Protein AF-A0A9Y3S1L2-F1 (afdb_monomer_lite)

Radius of gyration: 27.37 Å; chains: 1; bounding box: 96×63×94 Å

Foldseek 3Di:
DDDDDDDDDDPDPPPPPPPQQEEEEEEPPVLCVLQVVVVLQVVLVVVRHHYFYDDLVDQCVVVDDHQEYEYDCLVLVVCLVPDVVSVSSVVSVVVVCVVCVNYQYQQDPVLVVCQSDPVSVLVLQQCLCVVLVDPLAHAPQDDDDDPPDDPVNVVVVCVVSVPDDPPPDDDDDDDCVQDVDPPHPDPVPDDDPPDDPAPDQDPVLVVSSVVSSCVVSVHDQKDWDWDADRPPRRTYTDGIGGNDSCPPVPCVSVVVSVVSVVSSVVSVVVVVVPPDDDDDDDDDDDDDDD

Organism: NCBI:txid303518

Structure (mmCIF, N/CA/C/O backbone):
data_AF-A0A9Y3S1L2-F1
#
_entry.id   AF-A0A9Y3S1L2-F1
#
loop_
_atom_site.group_PDB
_atom_site.id
_atom_site.type_symbol
_atom_site.label_atom_id
_atom_site.label_alt_id
_atom_site.label_comp_id
_atom_site.label_asym_id
_atom_site.label_entity_id
_atom_site.label_seq_id
_atom_site.pdbx_PDB_ins_code
_atom_site.Cartn_x
_atom_site.Cartn_y
_atom_site.Cartn_z
_atom_site.occupancy
_atom_site.B_iso_or_equiv
_atom_site.auth_seq_id
_atom_site.auth_comp_id
_atom_site.auth_asym_id
_atom_site.auth_atom_id
_atom_site.pdbx_PDB_model_num
ATOM 1 N N . MET A 1 1 ? -61.690 -16.432 45.881 1.00 40.44 1 MET A N 1
ATOM 2 C CA . MET A 1 1 ? -61.102 -17.670 45.325 1.00 40.44 1 MET A CA 1
ATOM 3 C C . MET A 1 1 ? -60.487 -17.297 43.989 1.00 40.44 1 MET A C 1
ATOM 5 O O . MET A 1 1 ? -61.154 -17.392 42.968 1.00 40.44 1 MET A O 1
ATOM 9 N N . ASP A 1 2 ? -59.258 -16.790 44.020 1.00 35.69 2 ASP A N 1
ATOM 10 C CA . ASP A 1 2 ? -58.547 -16.326 42.829 1.00 35.69 2 ASP A CA 1
ATOM 11 C C . ASP A 1 2 ? -57.721 -17.467 42.237 1.00 35.69 2 ASP A C 1
ATOM 13 O O . ASP A 1 2 ? -56.950 -18.124 42.937 1.00 35.69 2 ASP A O 1
ATOM 17 N N . ARG A 1 3 ? -57.901 -17.725 40.939 1.00 36.81 3 ARG A N 1
ATOM 18 C CA . ARG A 1 3 ? -57.028 -18.618 40.167 1.00 36.81 3 ARG A CA 1
ATOM 19 C C . ARG A 1 3 ? -55.832 -17.809 39.654 1.00 36.81 3 ARG A C 1
ATOM 21 O O . ARG A 1 3 ? -56.062 -16.791 39.001 1.00 36.81 3 ARG A O 1
ATOM 28 N N . PRO A 1 4 ? -54.580 -18.250 39.850 1.00 39.72 4 PRO A N 1
ATOM 29 C CA . PRO A 1 4 ? -53.447 -17.596 39.218 1.00 39.72 4 PRO A CA 1
ATO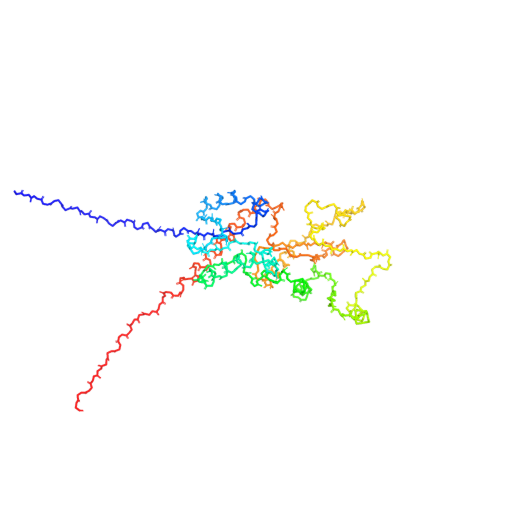M 30 C C . PRO A 1 4 ? -53.336 -18.037 37.752 1.00 39.72 4 PRO A C 1
ATOM 32 O O . PRO A 1 4 ? -53.364 -19.225 37.431 1.00 39.72 4 PRO A O 1
ATOM 35 N N . SER A 1 5 ? -53.217 -17.055 36.858 1.00 35.47 5 SER A N 1
ATOM 36 C CA . SER A 1 5 ? -52.910 -17.256 35.442 1.00 35.47 5 SER A CA 1
ATOM 37 C C . SER A 1 5 ? -51.415 -17.540 35.288 1.00 35.47 5 SER A C 1
ATOM 39 O O . SER A 1 5 ? -50.579 -16.675 35.555 1.00 35.47 5 SER A O 1
ATOM 41 N N . VAL A 1 6 ? -51.071 -18.767 34.894 1.00 38.16 6 VAL A N 1
ATOM 42 C CA . VAL A 1 6 ? -49.695 -19.178 34.590 1.00 38.16 6 VAL A CA 1
ATOM 43 C C . VAL A 1 6 ? -49.341 -18.656 33.200 1.00 38.16 6 VAL A C 1
ATOM 45 O O . VAL A 1 6 ? -49.847 -19.143 32.190 1.00 38.16 6 VAL A O 1
ATOM 48 N N . ARG A 1 7 ? -48.472 -17.645 33.141 1.00 36.81 7 ARG A N 1
ATOM 49 C CA . ARG A 1 7 ? -47.910 -17.140 31.887 1.00 36.81 7 ARG A CA 1
ATOM 50 C C . ARG A 1 7 ? -46.705 -18.016 31.527 1.00 36.81 7 ARG A C 1
ATOM 52 O O . ARG A 1 7 ? -45.659 -17.926 32.162 1.00 36.81 7 ARG A O 1
ATOM 59 N N . VAL A 1 8 ? -46.871 -18.896 30.542 1.00 36.62 8 VAL A N 1
ATOM 60 C CA . VAL A 1 8 ? -45.777 -19.705 29.984 1.00 36.62 8 VAL A CA 1
ATOM 61 C C . VAL A 1 8 ? -44.902 -18.784 29.133 1.00 36.62 8 VAL A C 1
ATOM 63 O O . VAL A 1 8 ? -45.300 -18.373 28.045 1.00 36.62 8 VAL A O 1
ATOM 66 N N . CYS A 1 9 ? -43.723 -18.424 29.640 1.00 33.72 9 CYS A N 1
ATOM 67 C CA . CYS A 1 9 ? -42.674 -17.819 28.826 1.00 33.72 9 CYS A CA 1
ATOM 68 C C . CYS A 1 9 ? -42.113 -18.899 27.894 1.00 33.72 9 CYS A C 1
ATOM 70 O O . CYS A 1 9 ? -41.404 -19.799 28.340 1.00 33.72 9 CYS A O 1
ATOM 72 N N . GLY A 1 10 ? -42.454 -18.825 26.607 1.00 37.06 10 GLY A N 1
ATOM 73 C CA . GLY A 1 10 ? -41.732 -19.565 25.575 1.00 37.06 10 GLY A CA 1
ATOM 74 C C . GLY A 1 10 ? -40.288 -19.055 25.475 1.00 37.06 10 GLY A C 1
ATOM 75 O O . GLY A 1 10 ? -40.036 -17.891 25.808 1.00 37.06 10 GLY A O 1
ATOM 76 N N . PRO A 1 11 ? -39.331 -19.892 25.041 1.00 36.22 11 PRO A N 1
ATOM 77 C CA . PRO A 1 11 ? -37.962 -19.448 24.848 1.00 36.22 11 PRO A CA 1
ATOM 78 C C . PRO A 1 11 ? -37.965 -18.321 23.816 1.00 36.22 11 PRO A C 1
ATOM 80 O O . PRO A 1 11 ? -38.356 -18.511 22.664 1.00 36.22 11 PRO A O 1
ATOM 83 N N . SER A 1 12 ? -37.561 -17.130 24.263 1.00 39.72 12 SER A N 1
ATOM 84 C CA . SER A 1 12 ? -37.193 -16.033 23.380 1.00 39.72 12 SER A CA 1
ATOM 85 C C . SER A 1 12 ? -36.193 -16.603 22.390 1.00 39.72 12 SER A C 1
ATOM 87 O O . SER A 1 12 ? -35.136 -17.078 22.810 1.00 39.72 12 SER A O 1
ATOM 89 N N . ALA A 1 13 ? -36.536 -16.590 21.101 1.00 40.72 13 ALA A N 1
ATOM 90 C CA . ALA A 1 13 ? -35.572 -16.843 20.049 1.00 40.72 13 ALA A CA 1
ATOM 91 C C . ALA A 1 13 ? -34.405 -15.896 20.321 1.00 40.72 13 ALA A C 1
ATOM 93 O O . ALA A 1 13 ? -34.545 -14.675 20.219 1.00 40.72 13 ALA A O 1
ATOM 94 N N . ALA A 1 14 ? -33.295 -16.459 20.792 1.00 39.62 14 ALA A N 1
ATOM 95 C CA . ALA A 1 14 ? -32.040 -15.758 20.877 1.00 39.62 14 ALA A CA 1
ATOM 96 C C . ALA A 1 14 ? -31.710 -15.409 19.430 1.00 39.62 14 ALA A C 1
ATOM 98 O O . ALA A 1 14 ? -31.211 -16.239 18.674 1.00 39.62 14 ALA A O 1
ATOM 99 N N . GLY A 1 15 ? -32.095 -14.200 19.018 1.00 36.38 15 GLY A N 1
ATOM 100 C CA . GLY A 1 15 ? -31.514 -13.583 17.851 1.00 36.38 15 GLY A CA 1
ATOM 101 C C . GLY A 1 15 ? -30.023 -13.648 18.097 1.00 36.38 15 GLY A C 1
ATOM 102 O O . GLY A 1 15 ? -29.529 -13.044 19.050 1.00 36.38 15 GLY A O 1
ATOM 103 N N . VAL A 1 16 ? -29.328 -14.455 17.300 1.00 37.72 16 VAL A N 1
ATOM 104 C CA . VAL A 1 16 ? -27.888 -14.331 17.152 1.00 37.72 16 VAL A CA 1
ATOM 105 C C . VAL A 1 16 ? -27.692 -12.857 16.838 1.00 37.72 16 VAL A C 1
ATOM 107 O O . VAL A 1 16 ? -28.069 -12.397 15.760 1.00 37.72 16 VAL A O 1
ATOM 110 N N . ARG A 1 17 ? -27.223 -12.080 17.820 1.00 41.03 17 ARG A N 1
ATOM 111 C CA . ARG A 1 17 ? -26.672 -10.763 17.543 1.00 41.03 17 ARG A CA 1
ATOM 112 C C . ARG A 1 17 ? -25.532 -11.068 16.590 1.00 41.03 17 ARG A C 1
ATOM 114 O O . ARG A 1 17 ? -24.489 -11.547 17.022 1.00 41.03 17 ARG A O 1
ATOM 121 N N . MET A 1 18 ? -25.770 -10.878 15.295 1.00 46.84 18 MET A N 1
ATOM 122 C CA . MET A 1 18 ? -24.690 -10.657 14.354 1.00 46.84 18 MET A CA 1
ATOM 123 C C . MET A 1 18 ? -23.906 -9.516 14.990 1.00 46.84 18 MET A C 1
ATOM 125 O O . MET A 1 18 ? -24.444 -8.419 15.123 1.00 46.84 18 MET A O 1
ATOM 129 N N . SER A 1 19 ? -22.724 -9.804 15.533 1.00 59.69 19 SER A N 1
ATOM 130 C CA . SER A 1 19 ? -21.820 -8.756 15.986 1.00 59.69 19 SER A CA 1
ATOM 131 C C . SER A 1 19 ? -21.658 -7.824 14.793 1.00 59.69 19 SER A C 1
ATOM 133 O O . SER A 1 19 ? -21.213 -8.273 13.733 1.00 59.69 19 SER A O 1
ATOM 135 N N . GLU A 1 20 ? -22.147 -6.589 14.907 1.00 72.94 20 GLU A N 1
ATOM 136 C CA . GLU A 1 20 ? -22.042 -5.616 13.826 1.00 72.94 20 GLU A CA 1
ATOM 137 C C . GLU A 1 20 ? -20.557 -5.461 13.509 1.00 72.94 20 GLU A C 1
ATOM 139 O O . 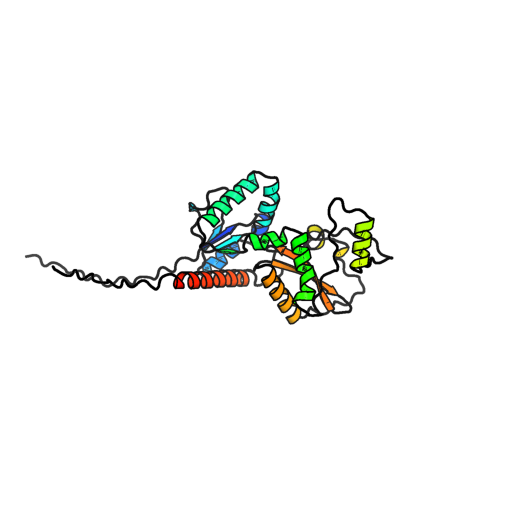GLU A 1 20 ? -19.781 -5.016 14.352 1.00 72.94 20 GLU A O 1
ATOM 144 N N . ARG A 1 21 ? -20.154 -5.930 12.322 1.00 91.12 21 ARG A N 1
ATOM 145 C CA . ARG A 1 21 ? -18.761 -5.896 11.880 1.00 91.12 21 ARG A CA 1
ATOM 146 C C . ARG A 1 21 ? -18.374 -4.436 11.710 1.00 91.12 21 ARG A C 1
ATOM 148 O O . ARG A 1 21 ? -18.935 -3.768 10.836 1.00 91.12 21 ARG A O 1
ATOM 155 N N . ARG A 1 22 ? -17.443 -3.946 12.523 1.00 96.50 22 ARG A N 1
ATOM 156 C CA . ARG A 1 22 ? -17.178 -2.516 12.675 1.00 96.50 22 ARG A CA 1
ATOM 157 C C . ARG A 1 22 ? -15.779 -2.152 12.213 1.00 96.50 22 ARG A C 1
ATOM 159 O O . ARG A 1 22 ? -14.771 -2.575 12.776 1.00 96.50 22 ARG A O 1
ATOM 166 N N . VAL A 1 23 ? -15.727 -1.321 11.179 1.00 98.19 23 VAL A N 1
ATOM 167 C CA . VAL A 1 23 ? -14.501 -0.845 10.544 1.00 98.19 23 VAL A CA 1
ATOM 168 C C . VAL A 1 23 ? -14.281 0.618 10.903 1.00 98.19 23 VAL A C 1
ATOM 170 O O . VAL A 1 23 ? -15.024 1.499 10.471 1.00 98.19 23 VAL A O 1
ATOM 173 N N . GLY A 1 24 ? -13.223 0.899 11.653 1.00 98.25 24 GLY A N 1
ATOM 174 C CA . GLY A 1 24 ? -12.721 2.255 11.818 1.00 98.25 24 GLY A CA 1
ATOM 175 C C . GLY A 1 24 ? -12.014 2.714 10.540 1.00 98.25 24 GLY A C 1
ATOM 176 O O . GLY A 1 24 ? -11.249 1.965 9.941 1.00 98.25 24 GLY A O 1
ATOM 177 N N . CYS A 1 25 ? -12.265 3.936 10.080 1.00 98.25 25 CYS A N 1
ATOM 178 C CA . CYS A 1 25 ? -11.684 4.463 8.849 1.00 98.25 25 CYS A CA 1
ATOM 179 C C . CYS A 1 25 ? -11.005 5.811 9.091 1.00 98.25 25 CYS A C 1
ATOM 181 O O . CYS A 1 25 ? -11.680 6.814 9.344 1.00 98.25 25 CYS A O 1
ATOM 183 N N . TRP A 1 26 ? -9.682 5.866 8.919 1.00 97.75 26 TRP A N 1
ATOM 184 C CA . TRP A 1 26 ? -8.927 7.119 8.937 1.00 97.75 26 TRP A CA 1
ATOM 185 C C . TRP A 1 26 ? -8.242 7.406 7.600 1.00 97.75 26 TRP A C 1
ATOM 187 O O . TRP A 1 26 ? -7.356 6.686 7.154 1.00 97.75 26 TRP A O 1
ATOM 197 N N . LEU A 1 27 ? -8.624 8.502 6.953 1.00 96.31 27 LEU A N 1
ATOM 198 C CA . LEU A 1 27 ? -8.053 8.949 5.683 1.00 96.31 27 LEU A CA 1
ATOM 199 C C . LEU A 1 27 ? -7.928 10.470 5.720 1.00 96.31 27 LEU A C 1
ATOM 201 O O . LEU A 1 27 ? -8.817 11.122 6.266 1.00 96.31 27 LEU A O 1
ATOM 205 N N . SER A 1 28 ? -6.903 11.039 5.084 1.00 92.06 28 SER A N 1
ATOM 206 C CA . SER A 1 28 ? -6.823 12.493 4.901 1.00 92.06 28 SER A CA 1
ATOM 207 C C . SER A 1 28 ? -8.016 13.019 4.098 1.00 92.06 28 SER A C 1
ATOM 209 O O . SER A 1 28 ? -8.577 12.313 3.252 1.00 92.06 28 SER A O 1
ATOM 211 N N . ASP A 1 29 ? -8.394 14.282 4.292 1.00 91.06 29 ASP A N 1
ATOM 212 C CA . ASP A 1 29 ? -9.554 14.864 3.600 1.00 91.06 29 ASP A CA 1
ATOM 213 C C . ASP A 1 29 ? -9.434 14.795 2.075 1.00 91.06 29 ASP A C 1
ATOM 215 O O . ASP A 1 29 ? -10.411 14.540 1.365 1.00 91.06 29 ASP A O 1
ATOM 219 N N . LYS A 1 30 ? -8.209 14.939 1.558 1.00 88.50 30 LYS A N 1
ATOM 220 C CA . LYS A 1 30 ? -7.904 14.750 0.137 1.00 88.50 30 LYS A CA 1
ATOM 221 C C . LYS A 1 30 ? -8.268 13.342 -0.336 1.00 88.50 30 LYS A C 1
ATOM 223 O O . LYS A 1 30 ? -8.872 13.188 -1.397 1.00 88.50 30 LYS A O 1
ATOM 228 N N . LYS A 1 31 ? -7.911 12.318 0.440 1.00 91.62 31 LYS A N 1
ATOM 229 C CA . LYS A 1 31 ? -8.182 10.915 0.119 1.00 91.62 31 LYS A CA 1
ATOM 230 C C . LYS A 1 31 ? -9.671 10.589 0.242 1.00 91.62 31 LYS A C 1
ATOM 232 O O . LYS A 1 31 ? -10.207 9.964 -0.670 1.00 91.62 31 LYS A O 1
ATOM 237 N N . ARG A 1 32 ? -10.341 11.078 1.295 1.00 94.44 32 ARG A N 1
ATOM 238 C CA . ARG A 1 32 ? -11.796 10.927 1.507 1.00 94.44 32 ARG A CA 1
ATOM 239 C C . ARG A 1 32 ? -12.599 11.424 0.308 1.00 94.44 32 ARG A C 1
ATOM 241 O O . ARG A 1 32 ? -13.491 10.717 -0.154 1.00 94.44 32 ARG A O 1
ATOM 248 N N . ARG A 1 33 ? -12.248 12.606 -0.216 1.00 92.12 33 ARG A N 1
ATOM 249 C CA . ARG A 1 33 ? -12.882 13.179 -1.414 1.00 92.12 33 ARG A CA 1
ATOM 250 C C . ARG A 1 33 ? -12.628 12.329 -2.654 1.00 92.12 33 ARG A C 1
ATOM 252 O O . ARG A 1 33 ? -13.581 11.957 -3.326 1.00 92.12 33 ARG A O 1
ATOM 259 N N . ARG A 1 34 ? -11.365 11.979 -2.925 1.00 89.50 34 ARG A N 1
ATOM 260 C CA . ARG A 1 34 ? -10.987 11.216 -4.130 1.00 89.50 34 ARG A CA 1
ATOM 261 C C . ARG A 1 34 ? -11.684 9.866 -4.238 1.00 89.50 34 ARG A C 1
ATOM 263 O O . ARG A 1 34 ? -12.104 9.502 -5.324 1.00 89.50 34 ARG A O 1
ATOM 270 N N . MET A 1 35 ? -11.823 9.140 -3.129 1.00 91.81 35 MET A N 1
ATOM 271 C CA . MET A 1 35 ? -12.491 7.835 -3.144 1.00 91.81 35 MET A CA 1
ATOM 272 C C . MET A 1 35 ? -13.980 7.886 -2.791 1.00 91.81 35 MET A C 1
ATOM 274 O O . MET A 1 35 ? -14.587 6.833 -2.650 1.00 91.81 35 MET A O 1
ATOM 278 N N . ASN A 1 36 ? -14.559 9.077 -2.607 1.00 93.69 36 ASN A N 1
ATOM 279 C CA . ASN A 1 36 ? -15.944 9.264 -2.169 1.00 93.69 36 ASN A CA 1
ATOM 280 C C . ASN A 1 36 ? -16.303 8.395 -0.942 1.00 93.69 36 ASN A C 1
ATOM 282 O O . ASN A 1 36 ? -17.159 7.509 -1.001 1.00 93.69 36 ASN A O 1
ATOM 286 N N . LEU A 1 37 ? -15.613 8.643 0.180 1.00 95.62 37 LEU A N 1
ATOM 287 C CA . LEU A 1 37 ? -15.740 7.830 1.396 1.00 95.62 37 LEU A CA 1
ATOM 288 C C . LEU A 1 37 ? -17.193 7.713 1.890 1.00 95.62 37 LEU A C 1
ATOM 290 O O . LEU A 1 37 ? -17.587 6.649 2.349 1.00 95.62 37 LEU A O 1
ATOM 294 N N . ASP A 1 38 ? -18.009 8.760 1.769 1.00 96.75 38 ASP A N 1
ATOM 295 C CA . ASP A 1 38 ? -19.410 8.712 2.209 1.00 96.75 38 ASP A CA 1
ATOM 296 C C . ASP A 1 38 ? -20.255 7.729 1.393 1.00 96.75 38 ASP A C 1
ATOM 298 O O . ASP A 1 38 ? -21.126 7.050 1.940 1.00 96.75 38 ASP A O 1
ATOM 302 N N . ALA A 1 39 ? -19.998 7.620 0.087 1.00 96.81 39 ALA A N 1
ATOM 303 C CA . ALA A 1 39 ? -20.640 6.604 -0.738 1.00 96.81 39 ALA A CA 1
ATOM 304 C C . ALA A 1 39 ? -20.151 5.198 -0.373 1.00 96.81 39 ALA A C 1
ATOM 306 O O . ALA A 1 39 ? -20.969 4.282 -0.309 1.00 96.81 39 ALA A O 1
ATOM 307 N N . PHE A 1 40 ? -18.861 5.040 -0.064 1.00 97.62 40 PHE A N 1
ATOM 308 C CA . PHE A 1 40 ? -18.314 3.767 0.403 1.00 97.62 40 PHE A CA 1
ATOM 309 C C . PHE A 1 40 ? -18.919 3.331 1.748 1.00 97.62 40 PHE A C 1
ATOM 311 O O . PHE A 1 40 ? -19.338 2.187 1.874 1.00 97.62 40 PHE A O 1
ATOM 318 N N . ILE A 1 41 ? -19.060 4.242 2.720 1.00 98.12 41 ILE A N 1
ATOM 319 C CA . ILE A 1 41 ? -19.710 3.965 4.015 1.00 98.12 41 ILE A CA 1
ATOM 320 C C . ILE A 1 41 ? -21.138 3.452 3.800 1.00 98.12 41 ILE A C 1
ATOM 322 O O . ILE A 1 41 ? -21.508 2.406 4.331 1.00 98.12 41 ILE A O 1
ATOM 326 N N . ARG A 1 42 ? -21.934 4.148 2.972 1.00 98.06 42 ARG A N 1
ATOM 327 C CA . ARG A 1 42 ? -23.292 3.693 2.635 1.00 98.06 42 ARG A CA 1
ATOM 328 C C . ARG A 1 42 ? -23.270 2.334 1.946 1.00 98.06 42 ARG A C 1
ATOM 330 O O . ARG A 1 42 ? -24.100 1.491 2.263 1.00 98.06 42 ARG A O 1
ATOM 337 N N . PHE A 1 43 ? -22.343 2.112 1.018 1.00 97.62 43 PHE A N 1
ATOM 338 C CA . PHE A 1 43 ? -22.206 0.839 0.318 1.00 97.62 43 PHE A CA 1
ATOM 339 C C . PHE A 1 43 ? -21.923 -0.316 1.293 1.00 97.62 43 PHE A C 1
ATOM 341 O O . PHE A 1 43 ? -22.617 -1.327 1.234 1.00 97.62 43 PHE A O 1
ATOM 348 N N . CYS A 1 44 ? -20.994 -0.148 2.237 1.00 97.62 44 CYS A N 1
ATOM 349 C CA . CYS A 1 44 ? -20.692 -1.142 3.272 1.00 97.62 44 CYS A CA 1
ATOM 350 C C . CYS A 1 44 ? -21.887 -1.430 4.190 1.00 97.62 44 CYS A C 1
ATOM 352 O O . CYS A 1 44 ? -22.165 -2.595 4.472 1.00 97.62 44 CYS A O 1
ATOM 354 N N . ALA A 1 45 ? -22.639 -0.397 4.585 1.00 96.44 45 ALA A N 1
ATOM 355 C CA . ALA A 1 45 ? -23.811 -0.556 5.445 1.00 96.44 45 ALA A CA 1
ATOM 356 C C . ALA A 1 45 ? -24.889 -1.454 4.807 1.00 96.44 45 ALA A C 1
ATOM 358 O O . ALA A 1 45 ? -25.451 -2.315 5.480 1.00 96.44 45 ALA A O 1
ATOM 359 N N . HIS A 1 46 ? -25.116 -1.340 3.490 1.00 96.31 46 HIS A N 1
ATOM 360 C CA . HIS A 1 46 ? -26.031 -2.234 2.755 1.00 96.31 46 HIS A CA 1
ATOM 361 C C . HIS A 1 46 ? -25.562 -3.701 2.723 1.00 96.31 46 HIS A C 1
ATOM 363 O O . HIS A 1 46 ? -26.350 -4.586 2.401 1.00 96.31 46 HIS A O 1
ATOM 369 N N . HIS A 1 47 ? -24.299 -3.960 3.062 1.00 95.75 47 HIS A N 1
ATOM 370 C CA . HIS A 1 47 ? -23.687 -5.288 3.103 1.00 95.75 47 HIS A CA 1
ATOM 371 C C . HIS A 1 47 ? -23.326 -5.722 4.536 1.00 95.75 47 HIS A C 1
ATOM 373 O O . HIS A 1 47 ? -22.488 -6.607 4.722 1.00 95.75 47 HIS A O 1
ATOM 379 N N . GLY A 1 48 ? -23.943 -5.103 5.551 1.00 94.56 48 GLY A N 1
ATOM 380 C CA . GLY A 1 48 ? -23.805 -5.507 6.953 1.00 94.56 48 GLY A CA 1
ATOM 381 C C . GLY A 1 48 ? -22.449 -5.185 7.587 1.00 94.56 48 GLY A C 1
ATOM 382 O O . GLY A 1 48 ? -22.059 -5.849 8.545 1.00 94.56 48 GLY A O 1
ATOM 383 N N . VAL A 1 49 ? -21.718 -4.203 7.050 1.00 96.88 49 VAL A N 1
ATOM 384 C CA . VAL A 1 49 ? -20.458 -3.707 7.621 1.00 96.88 49 VAL A CA 1
ATOM 385 C C . VAL A 1 49 ? -20.625 -2.239 8.001 1.00 96.88 49 VAL A C 1
ATOM 387 O O . VAL A 1 49 ? -20.845 -1.387 7.136 1.00 96.88 49 VAL A O 1
ATOM 390 N N . GLU A 1 50 ? -20.502 -1.932 9.289 1.00 97.31 50 GLU A N 1
ATOM 391 C CA . GLU A 1 50 ? -20.496 -0.558 9.784 1.00 97.31 50 GLU A CA 1
ATOM 392 C C . GLU A 1 50 ? -19.113 0.054 9.546 1.00 97.31 50 GLU A C 1
ATOM 394 O O . GLU A 1 50 ? -18.094 -0.512 9.938 1.00 97.31 50 GLU A O 1
ATOM 399 N N . VAL A 1 51 ? -19.060 1.226 8.910 1.00 98.12 51 VAL A N 1
ATOM 400 C CA . VAL A 1 51 ? -17.812 1.974 8.721 1.00 98.12 51 VAL A CA 1
ATOM 401 C C . VAL A 1 51 ? -17.912 3.306 9.452 1.00 98.12 51 VAL A C 1
ATOM 403 O O . VAL A 1 51 ? -18.736 4.153 9.105 1.00 98.12 51 VAL A O 1
ATOM 406 N N . VAL A 1 52 ? -17.034 3.509 10.431 1.00 97.31 52 VAL A N 1
ATOM 407 C CA . VAL A 1 52 ? -17.002 4.694 11.293 1.00 97.31 52 VAL A CA 1
ATOM 408 C C . VAL A 1 52 ? -15.775 5.527 10.959 1.00 97.31 52 VAL A C 1
ATOM 410 O O . VAL A 1 52 ? -14.653 5.026 10.937 1.00 97.31 52 VAL A O 1
ATOM 413 N N . LYS A 1 53 ? -15.964 6.821 10.693 1.00 98.00 53 LYS A N 1
ATOM 414 C CA . LYS A 1 53 ? -14.837 7.741 10.496 1.00 98.00 53 LYS A CA 1
ATOM 415 C C . LYS A 1 53 ? -14.132 7.952 11.834 1.00 98.00 53 LYS A C 1
ATOM 417 O O . LYS A 1 53 ? -14.765 8.402 12.781 1.00 98.00 53 LYS A O 1
ATOM 422 N N . ILE A 1 54 ? -12.836 7.662 11.885 1.00 98.19 54 ILE A N 1
ATOM 423 C CA . ILE A 1 54 ? -12.010 7.924 13.065 1.00 98.19 54 ILE A CA 1
ATOM 424 C C . ILE A 1 54 ? -11.624 9.404 13.090 1.00 98.19 54 ILE A C 1
ATOM 426 O O . ILE A 1 54 ? -11.181 9.960 12.076 1.00 98.19 54 ILE A O 1
ATOM 430 N N . ASP A 1 55 ? -11.735 10.009 14.266 1.00 97.25 55 ASP A N 1
ATOM 431 C CA . ASP A 1 55 ? -11.138 11.295 14.602 1.00 97.25 55 ASP A CA 1
ATOM 432 C C . ASP A 1 55 ? -9.909 11.072 15.495 1.00 97.25 55 ASP A C 1
ATOM 434 O O . ASP A 1 55 ? -10.034 10.736 16.670 1.00 97.25 55 ASP A O 1
ATOM 438 N N . LEU A 1 56 ? -8.707 11.253 14.937 1.00 96.81 56 LEU A N 1
ATOM 439 C CA . LEU A 1 56 ? -7.452 11.095 15.686 1.00 96.81 56 LEU A CA 1
ATOM 440 C C . LEU A 1 56 ? -7.181 12.245 16.662 1.00 96.81 56 LEU A C 1
ATOM 442 O O . LEU A 1 56 ? -6.259 12.136 17.467 1.00 96.81 56 LEU A O 1
ATOM 446 N N . THR A 1 57 ? -7.947 13.339 16.607 1.00 96.44 57 THR A N 1
ATOM 447 C CA . THR A 1 57 ? -7.822 14.437 17.581 1.00 96.44 57 THR A CA 1
ATOM 448 C C . THR A 1 57 ? -8.509 14.114 18.909 1.00 96.44 57 THR A C 1
ATOM 450 O O . THR A 1 57 ? -8.292 14.806 19.901 1.00 96.44 57 THR A O 1
ATOM 453 N N . GLN A 1 58 ? -9.319 13.053 18.940 1.00 97.44 58 GLN A N 1
ATOM 454 C CA . GLN A 1 58 ? -10.020 12.557 20.120 1.00 97.44 58 GLN A CA 1
ATOM 455 C C . GLN A 1 58 ? -9.504 11.165 20.502 1.00 97.44 58 GLN A C 1
ATOM 457 O O . GLN A 1 58 ? -9.053 10.425 19.626 1.00 97.44 58 GLN A O 1
ATOM 462 N N . PRO A 1 59 ? -9.602 10.745 21.775 1.00 96.81 59 PRO A N 1
ATOM 463 C CA . PRO A 1 59 ? -9.254 9.382 22.171 1.00 96.81 59 PRO A CA 1
ATOM 464 C C . PRO A 1 59 ? -10.013 8.332 21.342 1.00 96.81 59 PRO A C 1
ATOM 466 O O . PRO A 1 59 ? -11.225 8.448 21.144 1.00 96.81 59 PRO A O 1
ATOM 469 N N . LEU A 1 60 ? -9.322 7.291 20.865 1.00 97.00 60 LEU A N 1
ATOM 470 C CA . LEU A 1 60 ? -9.945 6.251 20.025 1.00 97.00 60 LEU A CA 1
ATOM 471 C C . LEU A 1 60 ? -10.767 5.235 20.831 1.00 97.00 60 LEU A C 1
ATOM 473 O O . LEU A 1 60 ? -11.680 4.628 20.278 1.00 97.00 60 LEU A O 1
ATOM 477 N N . GLY A 1 61 ? -10.481 5.065 22.128 1.00 95.12 61 GLY A N 1
ATOM 478 C CA . GLY A 1 61 ? -11.175 4.109 23.005 1.00 95.12 61 GLY A CA 1
ATOM 479 C C . GLY A 1 61 ? -12.707 4.197 22.903 1.00 95.12 61 GLY A C 1
ATOM 480 O O . GLY A 1 61 ? -13.333 3.208 22.529 1.00 95.12 61 GLY A O 1
ATOM 481 N N . PRO A 1 62 ? -13.312 5.381 23.133 1.00 96.81 62 PRO A N 1
ATOM 482 C CA . PRO A 1 62 ? -14.759 5.581 22.997 1.00 96.81 62 PRO A CA 1
ATOM 483 C C . PRO A 1 62 ? -15.295 5.506 21.560 1.00 96.81 62 PRO A C 1
ATOM 485 O O . PRO A 1 62 ? -16.502 5.385 21.373 1.00 96.81 62 PRO A O 1
ATOM 488 N N . GLN A 1 63 ? -14.434 5.626 20.544 1.00 97.00 63 GLN A N 1
ATOM 489 C CA . GLN A 1 63 ? -14.844 5.538 19.138 1.00 97.00 63 GLN A CA 1
ATOM 490 C C . GLN A 1 63 ? -14.986 4.079 18.688 1.00 97.00 63 GLN A C 1
ATOM 492 O O . GLN A 1 63 ? -15.813 3.797 17.821 1.00 97.00 63 GLN A O 1
ATOM 497 N N . GLY A 1 64 ? -14.204 3.172 19.286 1.00 92.88 64 GLY A N 1
ATOM 498 C CA . GLY A 1 64 ? -14.255 1.726 19.075 1.00 92.88 64 GLY A CA 1
ATOM 499 C C . GLY A 1 64 ? -15.367 1.020 19.872 1.00 92.88 64 GLY A C 1
ATOM 500 O O . GLY A 1 64 ? -16.321 1.675 20.299 1.00 92.88 64 GLY A O 1
ATOM 501 N N . PRO A 1 65 ? -15.301 -0.316 20.035 1.00 94.88 65 PRO A N 1
ATOM 502 C CA . PRO A 1 65 ? -14.277 -1.215 19.494 1.00 94.88 65 PRO A CA 1
ATOM 503 C C . PRO A 1 65 ? -14.338 -1.307 17.960 1.00 94.88 65 PRO A C 1
ATOM 505 O O . PRO A 1 65 ? -15.396 -1.083 17.368 1.00 94.88 65 PRO A O 1
ATOM 508 N N . PHE A 1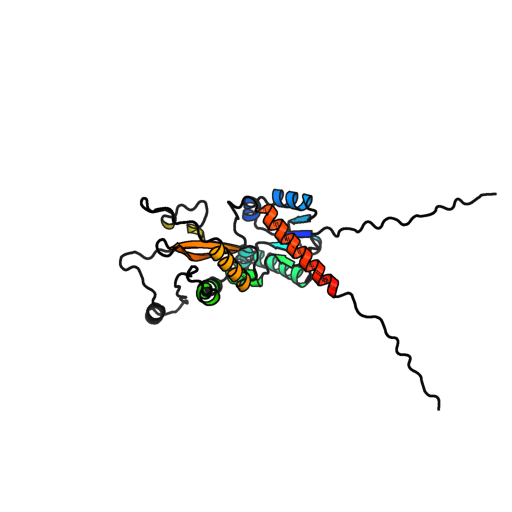 66 ? -13.201 -1.614 17.333 1.00 96.81 66 PHE A N 1
ATOM 509 C CA . PHE A 1 66 ? -13.08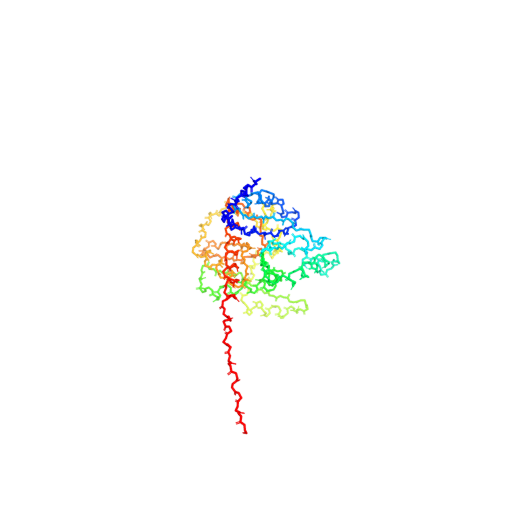5 -1.849 15.892 1.00 96.81 66 PHE A CA 1
ATOM 510 C C . PHE A 1 66 ? -12.524 -3.248 15.626 1.00 96.81 66 PHE A C 1
ATOM 512 O O . PHE A 1 66 ? -11.511 -3.622 16.219 1.00 96.81 66 PHE A O 1
ATOM 519 N N . ASP A 1 67 ? -13.119 -3.977 14.685 1.00 96.38 67 ASP A N 1
ATOM 520 C CA . ASP A 1 67 ? -12.554 -5.238 14.189 1.00 96.38 67 ASP A CA 1
ATOM 521 C C . ASP A 1 67 ? -11.389 -4.962 13.227 1.00 96.38 67 ASP A C 1
ATOM 523 O O . ASP A 1 67 ? -10.354 -5.626 13.240 1.00 96.38 67 ASP A O 1
ATOM 527 N N . ILE A 1 68 ? -11.557 -3.941 12.379 1.00 97.69 68 ILE A N 1
ATOM 528 C CA . ILE A 1 68 ? -10.555 -3.487 11.412 1.00 97.69 68 ILE A CA 1
ATOM 529 C C . ILE A 1 68 ? -10.404 -1.976 11.503 1.00 97.69 68 ILE A C 1
ATOM 531 O O . ILE A 1 68 ? -11.395 -1.255 11.617 1.00 97.69 68 ILE A O 1
ATOM 535 N N . ILE A 1 69 ? -9.178 -1.484 11.337 1.00 98.44 69 ILE A N 1
ATOM 536 C CA . ILE A 1 69 ? -8.928 -0.091 10.981 1.00 98.44 69 ILE A CA 1
ATOM 537 C C . ILE A 1 69 ? -8.375 0.002 9.555 1.00 98.44 69 ILE A C 1
ATOM 539 O O . ILE A 1 69 ? -7.235 -0.376 9.288 1.00 98.44 69 ILE A O 1
ATOM 543 N N . LEU A 1 70 ? -9.180 0.554 8.645 1.00 98.25 70 LEU A N 1
ATOM 544 C CA . LEU A 1 70 ? -8.762 0.974 7.308 1.00 98.25 70 LEU A CA 1
ATOM 545 C C . LEU A 1 70 ? -8.101 2.347 7.406 1.00 98.25 70 LEU A C 1
ATOM 547 O O . LEU A 1 70 ? -8.742 3.312 7.836 1.00 98.25 70 LEU A O 1
ATOM 551 N N . HIS A 1 71 ? -6.850 2.475 6.965 1.00 97.56 71 HIS A N 1
ATOM 552 C CA . HIS A 1 71 ? -6.170 3.763 7.064 1.00 97.56 71 HIS A CA 1
ATOM 553 C C . HIS A 1 71 ? -5.207 4.089 5.928 1.00 97.56 71 HIS A C 1
ATOM 555 O O . HIS A 1 71 ? -4.788 3.236 5.150 1.00 97.56 71 HIS A O 1
ATOM 561 N N . LYS A 1 72 ? -4.861 5.376 5.841 1.00 95.25 72 LYS A N 1
ATOM 562 C CA . LYS A 1 72 ? -3.729 5.871 5.053 1.00 95.25 72 LYS A CA 1
ATOM 563 C C . LYS A 1 72 ? -2.950 6.915 5.853 1.00 95.25 72 LYS A C 1
ATOM 565 O O . LYS A 1 72 ? -3.025 8.101 5.549 1.00 95.25 72 LYS A O 1
ATOM 570 N N . LEU A 1 73 ? -2.205 6.463 6.860 1.00 94.56 73 LEU A N 1
ATOM 571 C CA . LEU A 1 73 ? -1.395 7.312 7.748 1.00 94.56 73 LEU A CA 1
ATOM 572 C C . LEU A 1 73 ? -0.055 7.782 7.150 1.00 94.56 73 LEU A C 1
ATOM 574 O O . LEU A 1 73 ? 0.715 8.417 7.856 1.00 94.56 73 LEU A O 1
ATOM 578 N N . SER A 1 74 ? 0.234 7.494 5.872 1.00 91.62 74 SER A N 1
ATOM 579 C CA . SER A 1 74 ? 1.538 7.782 5.246 1.00 91.62 74 SER A CA 1
ATOM 580 C C . SER A 1 74 ? 2.011 9.218 5.461 1.00 91.62 74 SER A C 1
ATOM 582 O O . SER A 1 74 ? 3.155 9.430 5.838 1.00 91.62 74 SER A O 1
ATOM 584 N N . ASP A 1 75 ? 1.117 10.183 5.248 1.00 90.00 75 ASP A N 1
ATOM 585 C CA . ASP A 1 75 ? 1.462 11.603 5.299 1.00 90.00 75 ASP A CA 1
ATOM 586 C C . ASP A 1 75 ? 1.714 12.030 6.757 1.00 90.00 75 ASP A C 1
ATOM 588 O O . ASP A 1 75 ? 2.727 12.654 7.038 1.00 90.00 75 ASP A O 1
ATOM 592 N N . VAL A 1 76 ? 0.881 11.564 7.699 1.00 93.00 76 VAL A N 1
ATOM 593 C CA . VAL A 1 76 ? 1.034 11.830 9.144 1.00 93.00 76 VAL A CA 1
ATOM 594 C C . VAL A 1 76 ? 2.330 11.239 9.691 1.00 93.00 76 VAL A C 1
ATOM 596 O O . VAL A 1 76 ? 2.996 11.879 10.492 1.00 93.00 76 VAL A O 1
ATOM 599 N N . ILE A 1 77 ? 2.704 10.029 9.263 1.00 92.19 77 ILE A N 1
ATOM 600 C CA . ILE A 1 77 ? 3.951 9.382 9.699 1.00 92.19 77 ILE A CA 1
ATOM 601 C C . ILE A 1 77 ? 5.164 10.205 9.256 1.00 92.19 77 ILE A C 1
ATOM 603 O O . ILE A 1 77 ? 6.077 10.408 10.047 1.00 92.19 77 ILE A O 1
ATOM 607 N N . VAL A 1 78 ? 5.163 10.691 8.011 1.00 90.12 78 VAL A N 1
ATOM 608 C CA . VAL A 1 78 ? 6.250 11.526 7.479 1.00 90.12 78 VAL A CA 1
ATOM 609 C C . VAL A 1 78 ? 6.274 12.901 8.157 1.00 90.12 78 VAL A C 1
ATOM 611 O O . VAL A 1 78 ? 7.339 13.418 8.484 1.00 90.12 78 VAL A O 1
ATOM 614 N N . GLU A 1 79 ? 5.109 13.505 8.393 1.00 91.62 79 GLU A N 1
ATOM 615 C CA . GLU A 1 79 ? 4.994 14.809 9.057 1.00 91.62 79 GLU A CA 1
ATOM 616 C C . GLU A 1 79 ? 5.427 14.742 10.533 1.00 91.62 79 GLU A C 1
ATOM 618 O O . GLU A 1 79 ? 6.099 15.656 11.011 1.00 91.62 79 GLU A O 1
ATOM 623 N N . ALA A 1 80 ? 5.144 13.638 11.233 1.00 93.00 80 ALA A N 1
ATOM 624 C CA . ALA A 1 80 ? 5.475 13.434 12.647 1.00 93.00 80 ALA A CA 1
ATOM 625 C C . ALA A 1 80 ? 6.981 13.475 12.970 1.00 93.00 80 ALA A C 1
ATOM 627 O O . ALA A 1 80 ? 7.342 13.672 14.127 1.00 93.00 80 ALA A O 1
ATOM 628 N N . GLU A 1 81 ? 7.866 13.335 11.978 1.00 90.50 81 GLU A N 1
ATOM 629 C CA . GLU A 1 81 ? 9.312 13.528 12.166 1.00 90.50 81 GLU A CA 1
ATOM 630 C C . GLU A 1 81 ? 9.668 14.971 12.573 1.00 90.50 81 GLU A C 1
ATOM 632 O O . GLU A 1 81 ? 10.708 15.208 13.188 1.00 90.50 81 GLU A O 1
ATOM 637 N N . HIS A 1 82 ? 8.807 15.938 12.235 1.00 92.81 82 HIS A N 1
ATOM 638 C CA . HIS A 1 82 ? 9.078 17.369 12.400 1.00 92.81 82 HIS A CA 1
ATOM 639 C C . HIS A 1 82 ? 7.900 18.158 12.997 1.00 92.81 82 HIS A C 1
ATOM 641 O O . HIS A 1 82 ? 8.079 19.316 13.374 1.00 92.81 82 HIS A O 1
ATOM 647 N N . ASP A 1 83 ? 6.705 17.565 13.066 1.00 94.94 83 ASP A N 1
ATOM 648 C CA . ASP A 1 83 ? 5.467 18.204 13.510 1.00 94.94 83 ASP A CA 1
ATOM 649 C C . ASP A 1 83 ? 4.889 17.519 14.758 1.00 94.94 83 ASP A C 1
ATOM 651 O O . ASP A 1 83 ? 4.462 16.361 14.731 1.00 94.94 83 ASP A O 1
ATOM 655 N N . SER A 1 84 ? 4.839 18.262 15.865 1.00 95.94 84 SER A N 1
ATOM 656 C CA . SER A 1 84 ? 4.375 17.746 17.157 1.00 95.94 84 SER A CA 1
ATOM 657 C C . SER A 1 84 ? 2.889 17.396 17.158 1.00 95.94 84 SER A C 1
ATOM 659 O O . SER A 1 84 ? 2.477 16.490 17.882 1.00 95.94 84 SER A O 1
ATOM 661 N N . GLN A 1 85 ? 2.078 18.071 16.338 1.00 96.00 85 GLN A N 1
ATOM 662 C CA . GLN A 1 85 ? 0.666 17.736 16.196 1.00 96.00 85 GLN A CA 1
ATOM 663 C C . GLN A 1 85 ? 0.509 16.359 15.541 1.00 96.00 85 GLN A C 1
ATOM 665 O O . GLN A 1 85 ? -0.194 15.504 16.075 1.00 96.00 85 GLN A O 1
ATOM 670 N N . SER A 1 86 ? 1.200 16.105 14.432 1.00 96.31 86 SER A N 1
ATOM 671 C CA . SER A 1 86 ? 1.212 14.807 13.748 1.00 96.31 86 SER A CA 1
ATOM 672 C C . SER A 1 86 ? 1.755 13.693 14.639 1.00 96.31 86 SER A C 1
ATOM 674 O O . SER A 1 86 ? 1.206 12.589 14.640 1.00 96.31 86 SER A O 1
ATOM 676 N N . GLN A 1 87 ? 2.762 13.997 15.464 1.00 97.06 87 GLN A N 1
ATOM 677 C CA . GLN A 1 87 ? 3.262 13.073 16.478 1.00 97.06 87 GLN A CA 1
ATOM 678 C C . GLN A 1 87 ? 2.173 12.704 17.500 1.00 97.06 87 GLN A C 1
ATOM 680 O O . GLN A 1 87 ? 1.946 11.523 17.738 1.00 97.06 87 GLN A O 1
ATOM 685 N N . GLN A 1 88 ? 1.413 13.675 18.019 1.00 97.38 88 GLN A N 1
ATOM 686 C CA . GLN A 1 88 ? 0.292 13.404 18.934 1.00 97.38 88 GLN A CA 1
ATOM 687 C C . GLN A 1 88 ? -0.810 12.547 18.292 1.00 97.38 88 GLN A C 1
ATOM 689 O O . GLN A 1 88 ? -1.365 11.660 18.947 1.00 97.38 88 GLN A O 1
ATOM 694 N N . LEU A 1 89 ? -1.132 12.784 17.013 1.00 97.38 89 LEU A N 1
ATOM 695 C CA . LEU A 1 89 ? -2.099 11.958 16.278 1.00 97.38 89 LEU A CA 1
ATOM 696 C C . LEU A 1 89 ? -1.614 10.506 16.167 1.00 97.38 89 LEU A C 1
ATOM 698 O O . LEU A 1 89 ? -2.408 9.574 16.327 1.00 97.38 89 LEU A O 1
ATOM 702 N N . LEU A 1 90 ? -0.317 10.316 15.910 1.00 96.06 90 LEU A N 1
ATOM 703 C CA . LEU A 1 90 ? 0.302 8.998 15.821 1.00 96.06 90 LEU A CA 1
ATOM 704 C C . LEU A 1 90 ? 0.364 8.303 17.188 1.00 96.06 90 LEU A C 1
ATOM 706 O O . LEU A 1 90 ? 0.019 7.126 17.267 1.00 96.06 90 LEU A O 1
ATOM 710 N N . ASP A 1 91 ? 0.709 9.019 18.257 1.00 96.81 91 ASP A N 1
ATOM 711 C CA . ASP A 1 91 ? 0.754 8.490 19.626 1.00 96.81 91 ASP A CA 1
ATOM 712 C C . ASP A 1 91 ? -0.631 8.014 20.087 1.00 96.81 91 ASP A C 1
ATOM 714 O O . ASP A 1 91 ? -0.772 6.926 20.654 1.00 96.81 91 ASP A O 1
ATOM 718 N N . ASN A 1 92 ? -1.680 8.792 19.797 1.00 97.44 92 ASN A N 1
ATOM 719 C CA . ASN A 1 92 ? -3.064 8.411 20.087 1.00 97.44 92 ASN A CA 1
ATOM 720 C C . ASN A 1 92 ? -3.464 7.132 19.326 1.00 97.44 92 ASN A C 1
ATOM 722 O O . ASN A 1 92 ? -4.034 6.200 19.901 1.00 97.44 92 ASN A O 1
ATOM 726 N N . PHE A 1 93 ? -3.102 7.047 18.041 1.00 97.50 93 PHE A N 1
ATOM 727 C CA . PHE A 1 93 ? -3.344 5.859 17.223 1.00 97.50 93 PHE A CA 1
ATOM 728 C C . PHE A 1 93 ? -2.606 4.622 17.756 1.00 97.50 93 PHE A C 1
ATOM 730 O O . PHE A 1 93 ? -3.211 3.568 17.952 1.00 97.50 93 PHE A O 1
ATOM 737 N N . GLN A 1 94 ? -1.306 4.750 18.030 1.00 96.06 94 GLN A N 1
ATOM 738 C CA . GLN A 1 94 ? -0.465 3.663 18.533 1.00 96.06 94 GLN A CA 1
ATOM 739 C C . GLN A 1 94 ? -0.911 3.184 19.917 1.00 96.06 94 GLN A C 1
ATOM 741 O O . GLN A 1 94 ? -0.919 1.976 20.167 1.00 96.06 94 GLN A O 1
ATOM 746 N N . SER A 1 95 ? -1.336 4.102 20.789 1.00 96.75 95 SER A N 1
ATOM 747 C CA . SER A 1 95 ? -1.885 3.770 22.111 1.00 96.75 95 SER A CA 1
ATOM 748 C C . SER A 1 95 ? -3.122 2.882 21.996 1.00 96.75 95 SER A C 1
ATOM 750 O O . SER A 1 95 ? -3.238 1.886 22.709 1.00 96.75 95 SER A O 1
ATOM 752 N N . TYR A 1 96 ? -4.024 3.191 21.059 1.00 97.56 96 TYR A N 1
ATOM 753 C CA . TYR A 1 96 ? -5.206 2.367 20.813 1.00 97.56 96 TYR A CA 1
ATOM 754 C C . TYR A 1 96 ? -4.849 0.981 20.279 1.00 97.56 96 TYR A C 1
ATOM 756 O O . TYR A 1 96 ? -5.313 -0.011 20.834 1.00 97.56 96 TYR A O 1
ATOM 764 N N . VAL A 1 97 ? -4.009 0.905 19.242 1.00 95.81 97 VAL A N 1
ATOM 765 C CA . VAL A 1 97 ? -3.611 -0.370 18.616 1.00 95.81 97 VAL A CA 1
ATOM 766 C C . VAL A 1 97 ? -2.886 -1.274 19.613 1.00 95.81 97 VAL A C 1
ATOM 768 O O . VAL A 1 97 ? -3.131 -2.475 19.647 1.00 95.81 97 VAL A O 1
ATOM 771 N N . SER A 1 98 ? -2.040 -0.701 20.472 1.00 95.50 98 SER A N 1
ATOM 772 C CA . SER A 1 98 ? -1.331 -1.462 21.511 1.00 95.50 98 SER A CA 1
ATOM 773 C C . SER A 1 98 ? -2.279 -2.020 22.577 1.00 95.50 98 SER A C 1
ATOM 775 O O . SER A 1 98 ? -2.041 -3.100 23.109 1.00 95.50 98 SER A O 1
ATOM 777 N N . ALA A 1 99 ? -3.359 -1.296 22.882 1.00 96.88 99 ALA A N 1
ATOM 778 C CA . ALA A 1 99 ? -4.383 -1.726 23.831 1.00 96.88 99 ALA A CA 1
ATOM 779 C C . ALA A 1 99 ? -5.419 -2.699 23.229 1.00 96.88 99 ALA A C 1
ATOM 781 O O . ALA A 1 99 ? -6.131 -3.355 23.985 1.00 96.88 99 ALA A O 1
ATOM 782 N N . HIS A 1 100 ? -5.507 -2.798 21.897 1.00 95.75 100 HIS A N 1
ATOM 783 C CA . HIS A 1 100 ? -6.481 -3.628 21.177 1.00 95.75 100 HIS A CA 1
ATOM 784 C C . HIS A 1 100 ? -5.767 -4.507 20.134 1.00 95.75 100 HIS A C 1
ATOM 786 O O . HIS A 1 100 ? -5.902 -4.267 18.933 1.00 95.75 100 HIS A O 1
ATOM 792 N N . PRO A 1 101 ? -5.003 -5.531 20.565 1.00 94.25 101 PRO A N 1
ATOM 793 C CA . PRO A 1 101 ? -4.236 -6.390 19.656 1.00 94.25 101 PRO A CA 1
ATOM 794 C C . PRO A 1 101 ? -5.113 -7.186 18.676 1.00 94.25 101 PRO A C 1
ATOM 796 O O . PRO A 1 101 ? -4.620 -7.624 17.638 1.00 94.25 101 PRO A O 1
ATOM 799 N N . ASP A 1 102 ? -6.403 -7.346 18.984 1.00 93.06 102 ASP A N 1
ATOM 800 C CA . ASP A 1 102 ? -7.378 -7.995 18.106 1.00 93.06 102 ASP A CA 1
ATOM 801 C C . ASP A 1 102 ? -7.824 -7.086 16.943 1.00 93.06 102 ASP A C 1
ATOM 803 O O . ASP A 1 102 ? -8.295 -7.571 15.919 1.00 93.06 102 ASP A O 1
ATOM 807 N N . THR A 1 103 ? -7.631 -5.765 17.028 1.00 95.81 103 THR A N 1
ATOM 808 C CA . THR A 1 103 ? -7.963 -4.858 15.922 1.00 95.81 103 THR A CA 1
ATOM 809 C C . THR A 1 103 ? -6.960 -5.015 14.777 1.00 95.81 103 THR A C 1
ATOM 811 O O . THR A 1 103 ? -5.781 -4.674 14.898 1.00 95.81 103 THR A O 1
ATOM 814 N N . VAL A 1 104 ? -7.431 -5.454 13.609 1.00 96.62 104 VAL A N 1
ATOM 815 C CA . VAL A 1 104 ? -6.571 -5.635 12.430 1.00 96.62 104 VAL A CA 1
ATOM 816 C C . VAL A 1 104 ? -6.354 -4.307 11.700 1.00 96.62 104 VAL A C 1
ATOM 818 O O . VAL A 1 104 ? -7.300 -3.606 11.346 1.00 96.62 104 VAL A O 1
ATOM 821 N N . LEU A 1 105 ? -5.099 -3.970 11.397 1.00 97.62 105 LEU A N 1
ATOM 822 C CA . LEU A 1 105 ? -4.762 -2.792 10.594 1.00 97.62 105 LEU A CA 1
ATOM 823 C C . LEU A 1 105 ? -4.701 -3.120 9.101 1.00 97.62 105 LEU A C 1
ATOM 825 O O . LEU A 1 105 ? -3.947 -3.999 8.684 1.00 97.62 105 LEU A O 1
ATOM 829 N N . LEU A 1 106 ? -5.441 -2.359 8.295 1.00 97.12 106 LEU A N 1
ATOM 830 C CA . LEU A 1 106 ? -5.433 -2.443 6.839 1.00 97.12 106 LEU A CA 1
ATOM 831 C C . LEU A 1 106 ? -4.844 -1.150 6.239 1.00 97.12 106 LEU A C 1
ATOM 833 O O . LEU A 1 106 ? -5.548 -0.145 6.121 1.00 97.12 106 LEU A O 1
ATOM 837 N N . ASP A 1 107 ? -3.568 -1.106 5.850 1.00 96.50 107 ASP A N 1
ATOM 838 C CA . ASP A 1 107 ? -2.518 -2.142 5.974 1.00 96.50 107 ASP A CA 1
ATOM 839 C C . ASP A 1 107 ? -1.683 -1.999 7.272 1.00 96.50 107 ASP A C 1
ATOM 841 O O . ASP A 1 107 ? -1.718 -0.946 7.913 1.00 96.50 107 ASP A O 1
ATOM 845 N N . PRO A 1 108 ? -0.895 -3.013 7.685 1.00 95.75 108 PRO A N 1
ATOM 846 C CA . PRO A 1 108 ? -0.038 -2.912 8.869 1.00 95.75 108 PRO A CA 1
ATOM 847 C C . PRO A 1 108 ? 1.010 -1.790 8.768 1.00 95.75 108 PRO A C 1
ATOM 849 O O . PRO A 1 108 ? 1.666 -1.633 7.734 1.00 95.75 108 PRO A O 1
ATOM 852 N N . LEU A 1 109 ? 1.250 -1.066 9.870 1.00 93.75 109 LEU A N 1
ATOM 853 C CA . LEU A 1 109 ? 2.250 0.015 9.917 1.00 93.75 109 LEU A CA 1
ATOM 854 C C . LEU A 1 109 ? 3.665 -0.434 9.492 1.00 93.75 109 LEU A C 1
ATOM 856 O O . LEU A 1 109 ? 4.269 0.265 8.675 1.00 93.75 109 LEU A O 1
ATOM 860 N N . PRO A 1 110 ? 4.196 -1.600 9.931 1.00 92.81 110 PRO A N 1
ATOM 861 C CA . PRO A 1 110 ? 5.518 -2.054 9.490 1.00 92.81 110 PRO A CA 1
ATOM 862 C C . PRO A 1 110 ? 5.592 -2.342 7.987 1.00 92.81 110 PRO A C 1
ATOM 864 O O . PRO A 1 110 ? 6.648 -2.200 7.376 1.00 92.81 110 PRO A O 1
ATOM 867 N N . ALA A 1 111 ? 4.476 -2.754 7.382 1.00 93.56 111 ALA A N 1
ATOM 868 C CA . ALA A 1 111 ? 4.401 -3.031 5.955 1.00 93.56 111 ALA A CA 1
ATOM 869 C C . ALA A 1 111 ? 4.434 -1.719 5.153 1.00 93.56 111 ALA A C 1
ATOM 871 O O . ALA A 1 111 ? 5.217 -1.592 4.214 1.00 93.56 111 ALA A O 1
ATOM 872 N N . MET A 1 112 ? 3.673 -0.711 5.595 1.00 93.06 112 MET A N 1
ATOM 873 C CA . MET A 1 112 ? 3.699 0.637 5.018 1.00 93.06 112 MET A CA 1
ATOM 874 C C . MET A 1 112 ? 5.062 1.319 5.140 1.00 93.06 112 MET A C 1
ATOM 876 O O . MET A 1 112 ? 5.497 1.960 4.185 1.00 93.06 112 MET A O 1
ATOM 880 N N . ALA A 1 113 ? 5.754 1.167 6.274 1.00 91.38 113 ALA A N 1
ATOM 881 C CA . ALA A 1 113 ? 7.065 1.779 6.500 1.00 91.38 113 ALA A CA 1
ATOM 882 C C . ALA A 1 113 ? 8.094 1.393 5.418 1.00 91.38 113 ALA A C 1
ATOM 884 O O . ALA A 1 113 ? 8.908 2.222 5.019 1.00 91.38 113 ALA A O 1
ATOM 885 N N . LYS A 1 114 ? 7.997 0.176 4.856 1.00 93.38 114 LYS A N 1
ATOM 886 C CA . LYS A 1 114 ? 8.845 -0.277 3.737 1.00 93.38 114 LYS A CA 1
ATOM 887 C C . LYS A 1 114 ? 8.710 0.586 2.478 1.00 93.38 114 LYS A C 1
ATOM 889 O O . LYS A 1 114 ? 9.649 0.643 1.692 1.00 93.38 114 LYS A O 1
ATOM 894 N N . LEU A 1 115 ? 7.544 1.198 2.265 1.00 92.06 115 LEU A N 1
ATOM 895 C CA . LEU A 1 115 ? 7.257 2.057 1.113 1.00 92.06 115 LEU A CA 1
ATOM 896 C C . LEU A 1 115 ? 7.452 3.550 1.404 1.00 92.06 115 LEU A C 1
ATOM 898 O O . LEU A 1 115 ? 7.499 4.340 0.467 1.00 92.06 115 LEU A O 1
ATOM 902 N N . LEU A 1 116 ? 7.572 3.945 2.674 1.00 89.38 116 LEU A N 1
ATOM 903 C CA . LEU A 1 116 ? 7.946 5.314 3.047 1.00 89.38 116 LEU A CA 1
ATOM 904 C C . LEU A 1 116 ? 9.456 5.540 2.906 1.00 89.38 116 LEU A C 1
ATOM 906 O O . LEU A 1 116 ? 9.888 6.644 2.584 1.00 89.38 116 LEU A O 1
ATOM 910 N N . ASP A 1 117 ? 10.249 4.484 3.078 1.00 88.00 117 ASP A N 1
ATOM 911 C CA . ASP A 1 117 ? 11.685 4.511 2.834 1.00 88.00 117 ASP A CA 1
ATOM 912 C C . ASP A 1 117 ? 12.000 4.186 1.360 1.00 88.00 117 ASP A C 1
ATOM 914 O O . ASP A 1 117 ? 11.692 3.108 0.832 1.00 88.00 117 ASP A O 1
ATOM 918 N N . ARG A 1 118 ? 12.636 5.138 0.668 1.00 83.25 118 ARG A N 1
ATOM 919 C CA . ARG A 1 118 ? 12.976 5.003 -0.756 1.00 83.25 118 ARG A CA 1
ATOM 920 C C . ARG A 1 118 ? 14.065 3.959 -1.021 1.00 83.25 118 ARG A C 1
ATOM 922 O O . ARG A 1 118 ? 14.070 3.348 -2.089 1.00 83.25 118 ARG A O 1
ATOM 929 N N . PHE A 1 119 ? 14.979 3.746 -0.082 1.00 84.06 119 PHE A N 1
ATOM 930 C CA . PHE A 1 119 ? 16.030 2.740 -0.207 1.00 84.06 119 PHE A CA 1
ATOM 931 C C . PHE A 1 119 ? 15.451 1.340 -0.015 1.00 84.06 119 PHE A C 1
ATOM 933 O O . PHE A 1 119 ? 15.730 0.433 -0.802 1.00 84.06 119 PHE A O 1
ATOM 940 N N . ILE A 1 120 ? 14.563 1.169 0.968 1.00 88.19 120 ILE A N 1
ATOM 941 C CA . ILE A 1 120 ? 13.875 -0.106 1.198 1.00 88.19 120 ILE A CA 1
ATOM 942 C C . ILE A 1 120 ? 12.960 -0.459 0.024 1.00 88.19 120 ILE A C 1
ATOM 944 O O . ILE A 1 120 ? 13.058 -1.570 -0.501 1.00 88.19 120 ILE A O 1
ATOM 948 N N . SER A 1 121 ? 12.120 0.472 -0.433 1.00 89.19 121 SER A N 1
ATOM 949 C CA . SER A 1 121 ? 11.260 0.251 -1.606 1.00 89.19 121 SER A CA 1
ATOM 950 C C . SER A 1 121 ? 12.071 0.011 -2.884 1.00 89.19 121 SER A C 1
ATOM 952 O O . SER A 1 121 ? 11.759 -0.912 -3.636 1.00 89.19 121 SER A O 1
ATOM 954 N N . GLY A 1 122 ? 13.165 0.752 -3.097 1.00 86.38 122 GLY A N 1
ATOM 955 C CA . GLY A 1 122 ? 14.108 0.520 -4.195 1.00 86.38 122 GLY A CA 1
ATOM 956 C C . GLY A 1 122 ? 14.719 -0.882 -4.174 1.00 86.38 122 GLY A C 1
ATOM 957 O O . GLY A 1 122 ? 14.796 -1.548 -5.208 1.00 86.38 122 GLY A O 1
ATOM 958 N N . ARG A 1 123 ? 15.090 -1.375 -2.989 1.00 88.19 123 ARG A N 1
ATOM 959 C CA . ARG A 1 123 ? 15.609 -2.736 -2.807 1.00 88.19 123 ARG A CA 1
ATOM 960 C C . ARG A 1 123 ? 14.554 -3.812 -3.060 1.00 88.19 123 ARG A C 1
ATOM 962 O O . ARG A 1 123 ? 14.873 -4.827 -3.667 1.00 88.19 123 ARG A O 1
ATOM 969 N N . ILE A 1 124 ? 13.312 -3.593 -2.632 1.00 89.81 124 ILE A N 1
ATOM 970 C CA . ILE A 1 124 ? 12.186 -4.494 -2.934 1.00 89.81 124 ILE A CA 1
ATOM 971 C C . ILE A 1 124 ? 12.002 -4.603 -4.451 1.00 89.81 124 ILE A C 1
ATOM 973 O O . ILE A 1 124 ? 11.943 -5.705 -4.990 1.00 89.81 124 ILE A O 1
ATOM 977 N N . MET A 1 125 ? 11.994 -3.467 -5.158 1.00 88.56 125 MET A N 1
ATOM 978 C CA . MET A 1 125 ? 11.880 -3.449 -6.619 1.00 88.56 125 MET A CA 1
ATOM 979 C C . MET A 1 125 ? 13.050 -4.177 -7.292 1.00 88.56 125 MET A C 1
ATOM 981 O O . MET A 1 125 ? 12.822 -5.027 -8.153 1.00 88.56 125 MET A O 1
ATOM 985 N N . SER A 1 126 ? 14.294 -3.930 -6.867 1.00 84.19 126 SER A N 1
ATOM 986 C CA . SER A 1 126 ? 15.471 -4.564 -7.479 1.00 84.19 126 SER A CA 1
ATOM 987 C C . SER A 1 126 ? 15.534 -6.082 -7.266 1.00 84.19 126 SER A C 1
ATOM 989 O O . SER A 1 126 ? 16.077 -6.798 -8.110 1.00 84.19 126 SER A O 1
ATOM 991 N N . GLN A 1 127 ? 14.925 -6.591 -6.192 1.00 86.00 127 GLN A N 1
ATOM 992 C CA . GLN A 1 127 ? 14.829 -8.024 -5.900 1.00 86.00 127 GLN A CA 1
ATOM 993 C C . GLN A 1 127 ? 13.748 -8.753 -6.713 1.00 86.00 127 GLN A C 1
ATOM 995 O O . GLN A 1 127 ? 13.778 -9.979 -6.792 1.00 86.00 127 GLN A O 1
ATOM 1000 N N . LEU A 1 128 ? 12.820 -8.046 -7.370 1.00 83.69 128 LEU A N 1
ATOM 1001 C CA . LEU A 1 128 ? 11.738 -8.687 -8.133 1.00 83.69 128 LEU A CA 1
ATOM 1002 C C . LEU A 1 128 ? 12.254 -9.628 -9.224 1.00 83.69 128 LEU A C 1
ATOM 1004 O O . LEU A 1 128 ? 11.730 -10.729 -9.383 1.00 83.69 128 LEU A O 1
ATOM 1008 N N . ASN A 1 129 ? 13.298 -9.218 -9.947 1.00 76.56 129 ASN A N 1
ATOM 1009 C CA . ASN A 1 129 ? 13.840 -10.007 -11.052 1.00 76.56 129 ASN A CA 1
ATOM 1010 C C . ASN A 1 129 ? 14.454 -11.333 -10.557 1.00 76.56 129 ASN A C 1
ATOM 1012 O O . ASN A 1 129 ? 14.233 -12.393 -11.144 1.00 76.56 129 ASN A O 1
ATOM 1016 N N . SER A 1 130 ? 15.184 -11.300 -9.435 1.00 80.25 130 SER A N 1
ATOM 1017 C CA . SER A 1 130 ? 15.794 -12.503 -8.858 1.00 80.25 130 SER A CA 1
ATOM 1018 C C . SER A 1 130 ? 14.773 -13.422 -8.182 1.00 80.25 130 SER A C 1
ATOM 1020 O O . SER A 1 130 ? 14.927 -14.644 -8.268 1.00 80.25 130 SER A O 1
ATOM 1022 N N . SER A 1 131 ? 13.734 -12.866 -7.550 1.00 82.12 131 SER A N 1
ATOM 1023 C CA . SER A 1 131 ? 12.677 -13.644 -6.890 1.00 82.12 131 SER A CA 1
ATOM 1024 C C . SER A 1 131 ? 11.754 -14.353 -7.881 1.00 82.12 131 SER A C 1
ATOM 1026 O O . SER A 1 131 ? 11.479 -15.541 -7.720 1.00 82.12 131 SER A O 1
ATOM 1028 N N . LEU A 1 132 ? 11.296 -13.654 -8.924 1.00 82.44 132 LEU A N 1
ATOM 1029 C CA . LEU A 1 132 ? 10.320 -14.199 -9.874 1.00 82.44 132 LEU A CA 1
ATOM 1030 C C . LEU A 1 132 ? 10.949 -15.119 -10.919 1.00 82.44 132 LEU A C 1
ATOM 1032 O O . LEU A 1 132 ? 10.274 -16.025 -11.406 1.00 82.44 132 LEU A O 1
ATOM 1036 N N . ARG A 1 133 ? 12.224 -14.888 -11.274 1.00 81.19 133 ARG A N 1
ATOM 1037 C CA . ARG A 1 133 ? 12.911 -15.565 -12.392 1.00 81.19 133 ARG A CA 1
ATOM 1038 C C . ARG A 1 133 ? 12.092 -15.539 -13.694 1.00 81.19 133 ARG A C 1
ATOM 1040 O O . ARG A 1 133 ? 12.197 -16.446 -14.518 1.00 81.19 133 ARG A O 1
ATOM 1047 N N . ASP A 1 134 ? 11.275 -14.503 -13.868 1.00 82.50 134 ASP A N 1
ATOM 1048 C CA . ASP A 1 134 ? 10.421 -14.291 -15.032 1.00 82.50 134 ASP A CA 1
ATOM 1049 C C . ASP A 1 134 ? 11.003 -13.147 -15.857 1.00 82.50 134 ASP A C 1
ATOM 1051 O O . ASP A 1 134 ? 10.981 -11.993 -15.439 1.00 82.50 134 ASP A O 1
ATOM 1055 N N . TRP A 1 135 ? 11.510 -13.470 -17.047 1.00 81.00 135 TRP A N 1
ATOM 1056 C CA . TRP A 1 135 ? 12.136 -12.501 -17.950 1.00 81.00 135 TRP A CA 1
ATOM 1057 C C . TRP A 1 135 ? 11.192 -11.361 -18.366 1.00 81.00 135 TRP A C 1
ATOM 1059 O O . TRP A 1 135 ? 11.652 -10.307 -18.803 1.00 81.00 135 TRP A O 1
ATOM 1069 N N . ARG A 1 136 ? 9.873 -11.560 -18.230 1.00 86.31 136 ARG A N 1
ATOM 1070 C CA . ARG A 1 136 ? 8.847 -10.558 -18.540 1.00 86.31 136 ARG A CA 1
ATOM 1071 C C . ARG A 1 136 ? 8.743 -9.477 -17.471 1.00 86.31 136 ARG A C 1
ATOM 1073 O O . ARG A 1 136 ? 7.981 -8.537 -17.670 1.00 86.31 136 ARG A O 1
ATOM 1080 N N . ILE A 1 137 ? 9.437 -9.607 -16.340 1.00 85.38 137 ILE A N 1
ATOM 1081 C CA . ILE A 1 137 ? 9.360 -8.683 -15.207 1.00 85.38 137 ILE A CA 1
ATOM 1082 C C . ILE A 1 137 ? 10.769 -8.205 -14.874 1.00 85.38 137 ILE A C 1
ATOM 1084 O O . ILE A 1 137 ? 11.685 -8.985 -14.646 1.00 85.38 137 ILE A O 1
ATOM 1088 N N . CYS A 1 138 ? 10.950 -6.894 -14.858 1.00 82.12 138 CYS A N 1
ATOM 1089 C CA . CYS A 1 138 ? 12.225 -6.229 -14.672 1.00 82.12 138 CYS A CA 1
ATOM 1090 C C . CYS A 1 138 ? 12.092 -5.100 -13.643 1.00 82.12 138 CYS A C 1
ATOM 1092 O O . CYS A 1 138 ? 11.016 -4.551 -13.404 1.00 82.12 138 CYS A O 1
ATOM 1094 N N . SER A 1 139 ? 13.226 -4.720 -13.066 1.00 77.62 139 SER A N 1
ATOM 1095 C CA . SER A 1 139 ? 13.389 -3.452 -12.359 1.00 77.62 139 SER A CA 1
ATOM 1096 C C . SER A 1 139 ? 14.445 -2.645 -13.103 1.00 77.62 139 SER A C 1
ATOM 1098 O O . SER A 1 139 ? 15.432 -3.241 -13.553 1.00 77.62 139 SER A O 1
ATOM 1100 N N . PRO A 1 140 ? 14.291 -1.315 -13.237 1.00 77.69 140 PRO A N 1
ATOM 1101 C CA . PRO A 1 140 ? 15.363 -0.484 -13.749 1.00 77.69 140 PRO A CA 1
ATOM 1102 C C . PRO A 1 140 ? 16.612 -0.692 -12.885 1.00 77.69 140 PRO A C 1
ATOM 1104 O O . PRO A 1 140 ? 16.494 -0.711 -11.654 1.00 77.69 140 PRO A O 1
ATOM 1107 N N . PRO A 1 141 ? 17.800 -0.836 -13.489 1.00 79.69 141 PRO A N 1
ATOM 1108 C CA . PRO A 1 141 ? 19.045 -0.771 -12.743 1.00 79.69 141 PRO A CA 1
ATOM 1109 C C . PRO A 1 141 ? 19.113 0.548 -11.958 1.00 79.69 141 PRO A C 1
ATOM 1111 O O . PRO A 1 141 ? 18.921 1.624 -12.528 1.00 79.69 141 PRO A O 1
ATOM 1114 N N . CYS A 1 142 ? 19.356 0.475 -10.650 1.00 78.75 142 CYS A N 1
ATOM 1115 C CA . CYS A 1 142 ? 19.386 1.638 -9.768 1.00 78.75 142 CYS A CA 1
ATOM 1116 C C . CYS A 1 142 ? 20.611 1.602 -8.852 1.00 78.75 142 CYS A C 1
ATOM 1118 O O . CYS A 1 142 ? 20.961 0.548 -8.321 1.00 78.75 142 CYS A O 1
ATOM 1120 N N . LEU A 1 143 ? 21.216 2.770 -8.624 1.00 84.31 143 LEU A N 1
ATOM 1121 C CA . LEU A 1 143 ? 22.310 2.943 -7.675 1.00 84.31 143 LEU A CA 1
ATOM 1122 C C . LEU A 1 143 ? 21.866 3.839 -6.522 1.00 84.31 143 LEU A C 1
ATOM 1124 O O . LEU A 1 143 ? 21.440 4.975 -6.727 1.00 84.31 143 LEU A O 1
ATOM 1128 N N . GLU A 1 144 ? 22.010 3.317 -5.312 1.00 83.88 144 GLU A N 1
ATOM 1129 C CA . GLU A 1 144 ? 21.894 4.075 -4.076 1.00 83.88 144 GLU A CA 1
ATOM 1130 C C . GLU A 1 144 ? 23.170 4.895 -3.850 1.00 83.88 144 GLU A C 1
ATOM 1132 O O . GLU A 1 144 ? 24.283 4.373 -3.921 1.00 83.88 144 GLU A O 1
ATOM 1137 N N . VAL A 1 145 ? 23.000 6.195 -3.608 1.00 84.88 145 VAL A N 1
ATOM 1138 C CA . VAL A 1 145 ? 24.098 7.130 -3.343 1.00 84.88 145 VAL A CA 1
ATOM 1139 C C . VAL A 1 145 ? 23.822 7.818 -2.015 1.00 84.88 145 VAL A C 1
ATOM 1141 O O . VAL A 1 145 ? 22.838 8.544 -1.881 1.00 84.88 145 VAL A O 1
ATOM 1144 N N . HIS A 1 146 ? 24.698 7.599 -1.037 1.00 85.69 146 HIS A N 1
ATOM 1145 C CA . HIS A 1 146 ? 24.578 8.205 0.285 1.00 85.69 146 HIS A CA 1
ATOM 1146 C C . HIS A 1 146 ? 25.230 9.586 0.328 1.00 85.69 146 HIS A C 1
ATOM 1148 O O . HIS A 1 146 ? 26.244 9.833 -0.336 1.00 85.69 146 HIS A O 1
ATOM 1154 N N . SER A 1 147 ? 24.695 10.467 1.173 1.00 82.25 147 SER A N 1
ATOM 1155 C CA . SER A 1 147 ? 25.319 11.750 1.499 1.00 82.25 147 SER A CA 1
ATOM 1156 C C . SER A 1 147 ? 26.749 11.534 2.002 1.00 82.25 147 SER A C 1
ATOM 1158 O O . SER A 1 147 ? 26.967 10.795 2.957 1.00 82.25 147 SER A O 1
ATOM 1160 N N . GLY A 1 148 ? 27.722 12.168 1.343 1.00 84.88 148 GLY A N 1
ATOM 1161 C CA . GLY A 1 148 ? 29.149 12.009 1.646 1.00 84.88 148 GLY A CA 1
ATOM 1162 C C . GLY A 1 148 ? 29.890 10.989 0.773 1.00 84.88 148 GLY A C 1
ATOM 1163 O O . GLY A 1 148 ? 31.105 10.875 0.909 1.00 84.88 148 GLY A O 1
ATOM 1164 N N . SER A 1 149 ? 29.206 10.291 -0.143 1.00 88.75 149 SER A N 1
ATOM 1165 C CA . SER A 1 149 ? 29.875 9.459 -1.155 1.00 88.75 149 SER A CA 1
ATOM 1166 C C . SER A 1 149 ? 30.704 10.337 -2.095 1.00 88.75 149 SER A C 1
ATOM 1168 O O . SER A 1 149 ? 30.200 11.323 -2.640 1.00 88.75 149 SER A O 1
ATOM 1170 N N . ASP A 1 150 ? 31.971 9.988 -2.299 1.00 92.69 150 ASP A N 1
ATOM 1171 C CA . ASP A 1 150 ? 32.840 10.684 -3.242 1.00 92.69 150 ASP A CA 1
ATOM 1172 C C . ASP A 1 150 ? 32.553 10.263 -4.696 1.00 92.69 150 ASP A C 1
ATOM 1174 O O . ASP A 1 150 ? 32.008 9.196 -4.978 1.00 92.69 150 ASP A O 1
ATOM 1178 N N . LEU A 1 151 ? 32.945 11.102 -5.655 1.00 88.94 151 LEU A N 1
ATOM 1179 C CA . LEU A 1 151 ? 32.685 10.835 -7.072 1.00 88.94 151 LEU A CA 1
ATOM 1180 C C . LEU A 1 151 ? 33.355 9.550 -7.579 1.00 88.94 151 LEU A C 1
ATOM 1182 O O . LEU A 1 151 ? 32.788 8.894 -8.451 1.00 88.94 151 LEU A O 1
ATOM 1186 N N . SER A 1 152 ? 34.521 9.171 -7.046 1.00 91.62 152 SER A N 1
ATOM 1187 C CA . SER A 1 152 ? 35.246 7.974 -7.487 1.00 91.62 152 SER A CA 1
ATOM 1188 C C . SER A 1 152 ? 34.522 6.704 -7.043 1.00 91.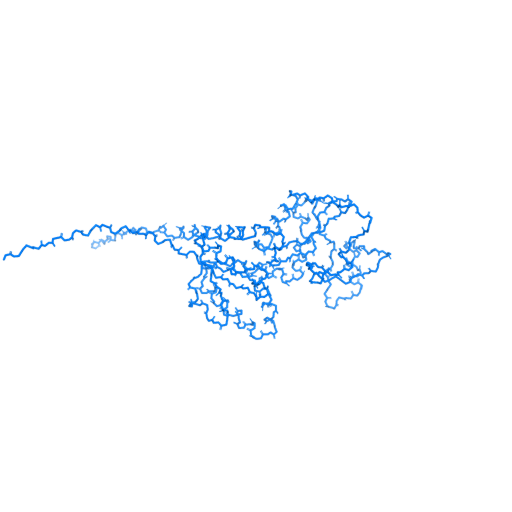62 152 SER A C 1
ATOM 1190 O O . SER A 1 152 ? 34.313 5.794 -7.848 1.00 91.62 152 SER A O 1
ATOM 1192 N N . SER A 1 153 ? 34.043 6.652 -5.795 1.00 90.31 153 SER A N 1
ATOM 1193 C CA . SER A 1 153 ? 33.249 5.514 -5.313 1.00 90.31 153 SER A CA 1
ATOM 1194 C C . SER A 1 153 ? 31.922 5.370 -6.061 1.00 90.31 153 SER A C 1
ATOM 1196 O O . SER A 1 153 ? 31.555 4.247 -6.428 1.00 90.31 153 SER A O 1
ATOM 1198 N N . ILE A 1 154 ? 31.249 6.485 -6.372 1.00 88.81 154 ILE A N 1
ATOM 1199 C CA . ILE A 1 154 ? 30.038 6.489 -7.207 1.00 88.81 154 ILE A CA 1
ATOM 1200 C C . ILE A 1 154 ? 30.358 5.959 -8.609 1.00 88.81 154 ILE A C 1
ATOM 1202 O O . ILE A 1 154 ? 29.682 5.046 -9.081 1.00 88.81 154 ILE A O 1
ATOM 1206 N N . GLN A 1 155 ? 31.406 6.468 -9.265 1.00 87.31 155 GLN A N 1
ATOM 1207 C CA . GLN A 1 155 ? 31.830 5.999 -10.591 1.00 87.31 155 GLN A CA 1
ATOM 1208 C C . GLN A 1 155 ? 32.157 4.503 -10.587 1.00 87.31 155 GLN A C 1
ATOM 1210 O O . GLN A 1 155 ? 31.701 3.764 -11.461 1.00 87.31 155 GLN A O 1
ATOM 1215 N N . GLN A 1 156 ? 32.879 4.027 -9.573 1.00 88.75 156 GLN A N 1
ATOM 1216 C CA . GLN A 1 156 ? 33.202 2.611 -9.439 1.00 88.75 156 GLN A CA 1
ATOM 1217 C C . GLN A 1 156 ? 31.943 1.759 -9.228 1.00 88.75 156 GLN A C 1
ATOM 1219 O O . GLN A 1 156 ? 31.861 0.640 -9.732 1.00 88.75 156 GLN A O 1
ATOM 1224 N N . ALA A 1 157 ? 30.949 2.255 -8.489 1.00 87.62 157 ALA A N 1
ATOM 1225 C CA . ALA A 1 157 ? 29.674 1.566 -8.308 1.00 87.62 157 ALA A CA 1
ATOM 1226 C C . ALA A 1 157 ? 28.845 1.521 -9.603 1.00 87.62 157 ALA A C 1
ATOM 1228 O O . ALA A 1 157 ? 28.349 0.451 -9.950 1.00 87.62 157 ALA A O 1
ATOM 1229 N N . VAL A 1 158 ? 28.784 2.627 -10.355 1.00 88.00 158 VAL A N 1
ATOM 1230 C CA . VAL A 1 158 ? 28.165 2.705 -11.693 1.00 88.00 158 VAL A CA 1
ATOM 1231 C C . VAL A 1 158 ? 28.778 1.663 -12.632 1.00 88.00 158 VAL A C 1
ATOM 1233 O O . VAL A 1 158 ? 28.047 0.879 -13.235 1.00 88.00 158 VAL A O 1
ATOM 1236 N N . ILE A 1 159 ? 30.114 1.602 -12.705 1.00 86.94 159 ILE A N 1
ATOM 1237 C CA . ILE A 1 159 ? 30.836 0.643 -13.556 1.00 86.94 159 ILE A CA 1
ATOM 1238 C C . ILE A 1 159 ? 30.563 -0.795 -13.106 1.00 86.94 159 ILE A C 1
ATOM 1240 O O . ILE A 1 159 ? 30.226 -1.642 -13.930 1.00 86.94 159 ILE A O 1
ATOM 1244 N N . ARG A 1 160 ? 30.666 -1.082 -11.800 1.00 86.62 160 ARG A N 1
ATOM 1245 C CA . ARG A 1 160 ? 30.431 -2.433 -11.254 1.00 86.62 160 ARG A CA 1
ATOM 1246 C C . ARG A 1 160 ? 29.016 -2.943 -11.508 1.00 86.62 160 ARG A C 1
ATOM 1248 O O . ARG A 1 160 ? 28.845 -4.137 -11.718 1.00 86.62 160 ARG A O 1
ATOM 1255 N N . GLN A 1 161 ? 28.019 -2.062 -11.471 1.00 84.62 161 GLN A N 1
ATOM 1256 C CA . GLN A 1 161 ? 26.622 -2.413 -11.734 1.00 84.62 161 GLN A CA 1
ATOM 1257 C C . GLN A 1 161 ? 26.264 -2.389 -13.228 1.00 84.62 161 GLN A C 1
ATOM 1259 O O . GLN A 1 161 ? 25.120 -2.670 -13.579 1.00 84.62 161 GLN A O 1
ATOM 1264 N N . GLY A 1 162 ? 27.213 -2.056 -14.111 1.00 84.62 162 GLY A N 1
ATOM 1265 C CA . GLY A 1 162 ? 26.968 -1.970 -15.550 1.00 84.62 162 GLY A CA 1
ATOM 1266 C C . GLY A 1 162 ? 25.950 -0.891 -15.921 1.00 84.62 162 GLY A C 1
ATOM 1267 O O . GLY A 1 162 ? 25.246 -1.031 -16.920 1.00 84.62 162 GLY A O 1
ATOM 1268 N N . LEU A 1 163 ? 25.836 0.171 -15.116 1.00 84.31 163 LEU A N 1
ATOM 1269 C CA . LEU A 1 163 ? 24.898 1.255 -15.381 1.00 84.31 163 LEU A CA 1
ATOM 1270 C C . LEU A 1 163 ? 25.374 2.069 -16.581 1.00 84.31 163 LEU A C 1
ATOM 1272 O O . LEU A 1 163 ? 26.428 2.705 -16.554 1.00 84.31 163 LEU A O 1
ATOM 1276 N N . THR A 1 164 ? 24.570 2.067 -17.638 1.00 75.94 164 THR A N 1
ATOM 1277 C CA . THR A 1 164 ? 24.843 2.831 -18.852 1.00 75.94 164 THR A CA 1
ATOM 1278 C C . THR A 1 164 ? 24.016 4.104 -18.869 1.00 75.94 164 THR A C 1
ATOM 1280 O O . THR A 1 164 ? 22.792 4.056 -18.745 1.00 75.94 164 THR A O 1
ATOM 1283 N N . PHE A 1 165 ? 24.666 5.239 -19.105 1.00 71.50 165 PHE A N 1
ATOM 1284 C CA . PHE A 1 165 ? 23.963 6.468 -19.448 1.00 71.50 165 PHE A CA 1
ATOM 1285 C C . PHE A 1 165 ? 23.839 6.561 -20.969 1.00 71.50 165 PHE A C 1
ATOM 1287 O O . PHE A 1 165 ? 24.829 6.334 -21.670 1.00 71.50 165 PHE A O 1
ATOM 1294 N N . PRO A 1 166 ? 22.660 6.902 -21.512 1.00 70.31 166 PRO A N 1
ATOM 1295 C CA . PRO A 1 166 ? 22.552 7.224 -22.925 1.00 70.31 166 PRO A CA 1
ATOM 1296 C C . PRO A 1 166 ? 23.444 8.437 -23.226 1.00 70.31 166 PRO A C 1
ATOM 1298 O O . PRO A 1 166 ? 23.114 9.558 -22.853 1.00 70.31 166 PRO A O 1
ATOM 1301 N N . LEU A 1 167 ? 24.568 8.212 -23.916 1.00 59.97 167 LEU A N 1
ATOM 1302 C CA . LEU A 1 167 ? 25.591 9.232 -24.215 1.00 59.97 167 LEU A CA 1
ATOM 1303 C C . LEU A 1 167 ? 25.026 10.460 -24.954 1.00 59.97 167 LEU A C 1
ATOM 1305 O O . LEU A 1 167 ? 25.576 11.551 -24.856 1.00 59.97 167 LEU A O 1
ATOM 1309 N N . ASN A 1 168 ? 23.896 10.289 -25.643 1.00 71.94 168 ASN A N 1
ATOM 1310 C CA . ASN A 1 168 ? 23.248 11.319 -26.453 1.00 71.94 168 ASN A CA 1
ATOM 1311 C C . ASN A 1 168 ? 21.984 11.910 -25.805 1.00 71.94 168 ASN A C 1
ATOM 1313 O O . ASN A 1 168 ? 21.205 12.574 -26.489 1.00 71.94 168 ASN A O 1
ATOM 1317 N N . ARG A 1 169 ? 21.725 11.660 -24.514 1.00 67.94 169 ARG A N 1
ATOM 1318 C CA . ARG A 1 169 ? 20.559 12.221 -23.813 1.00 67.94 169 ARG A CA 1
ATOM 1319 C C . ARG A 1 169 ? 20.969 12.860 -22.494 1.00 67.94 169 ARG A C 1
ATOM 1321 O O . ARG A 1 169 ? 21.765 12.317 -21.737 1.00 67.94 169 ARG A O 1
ATOM 1328 N N . LYS A 1 170 ? 20.393 14.029 -22.211 1.00 70.31 170 LYS A N 1
ATOM 1329 C CA . LYS A 1 170 ? 20.556 14.685 -20.912 1.00 70.31 170 LYS A CA 1
ATOM 1330 C C . LYS A 1 170 ? 19.870 13.845 -19.838 1.00 70.31 170 LYS A C 1
ATOM 1332 O O . LYS A 1 170 ? 18.788 13.304 -20.072 1.00 70.31 170 LYS A O 1
ATOM 1337 N N . THR A 1 171 ? 20.488 13.755 -18.664 1.00 71.94 171 THR A N 1
ATOM 1338 C CA . THR A 1 171 ? 19.818 13.208 -17.486 1.00 71.94 171 THR A CA 1
ATOM 1339 C C . THR A 1 171 ? 18.617 14.081 -17.139 1.00 71.94 171 THR A C 1
ATOM 1341 O O . THR A 1 171 ? 18.631 15.301 -17.315 1.00 71.94 171 THR A O 1
ATOM 1344 N N . ILE A 1 172 ? 17.558 13.438 -16.664 1.00 73.12 172 ILE A N 1
ATOM 1345 C CA . ILE A 1 172 ? 16.321 14.097 -16.260 1.00 73.12 172 ILE A CA 1
ATOM 1346 C C . ILE A 1 172 ? 16.138 13.921 -14.760 1.00 73.12 172 ILE A C 1
ATOM 1348 O O . ILE A 1 172 ? 16.403 12.855 -14.204 1.00 73.12 172 ILE A O 1
ATOM 1352 N N . PHE A 1 173 ? 15.667 14.970 -14.096 1.00 78.38 173 PHE A N 1
ATOM 1353 C CA . PHE A 1 173 ? 15.206 14.838 -12.726 1.00 78.38 173 PHE A CA 1
ATOM 1354 C C . PHE A 1 173 ? 13.808 14.210 -12.735 1.00 78.38 173 PHE A C 1
ATOM 1356 O O . PHE A 1 173 ? 12.861 14.815 -13.240 1.00 78.38 173 PHE A O 1
ATOM 1363 N N . PHE A 1 174 ? 13.674 13.005 -12.178 1.00 72.06 174 PHE A N 1
ATOM 1364 C CA . PHE A 1 174 ? 12.398 12.300 -12.070 1.00 72.06 174 PHE A CA 1
ATOM 1365 C C . PHE A 1 174 ? 11.879 12.341 -10.631 1.00 72.06 174 PHE A C 1
ATOM 1367 O O . PHE A 1 174 ? 12.493 11.806 -9.706 1.00 72.06 174 PHE A O 1
ATOM 1374 N N . ASN A 1 175 ? 10.717 12.964 -10.453 1.00 70.38 175 ASN A N 1
ATOM 1375 C CA . ASN A 1 175 ? 9.955 12.925 -9.213 1.00 70.38 175 ASN A CA 1
ATOM 1376 C C . ASN A 1 175 ? 8.602 12.276 -9.522 1.00 70.38 175 ASN A C 1
ATOM 1378 O O . ASN A 1 175 ? 7.777 12.894 -10.198 1.00 70.38 175 ASN A O 1
ATOM 1382 N N . SER A 1 176 ? 8.380 11.049 -9.043 1.00 66.31 176 SER A N 1
ATOM 1383 C CA . SER A 1 176 ? 7.176 10.271 -9.366 1.00 66.31 176 SER A CA 1
ATOM 1384 C C . SER A 1 176 ? 5.890 11.000 -8.974 1.00 66.31 176 SER A C 1
ATOM 1386 O O . SER A 1 176 ? 4.931 11.034 -9.743 1.00 66.31 176 SER A O 1
ATOM 1388 N N . GLN A 1 177 ? 5.901 11.741 -7.860 1.00 63.75 177 GLN A N 1
ATOM 1389 C CA . GLN A 1 177 ? 4.761 12.554 -7.435 1.00 63.75 177 GLN A CA 1
ATOM 1390 C C . GLN A 1 177 ? 4.441 13.712 -8.387 1.00 63.75 177 GLN A C 1
ATOM 1392 O O . GLN A 1 177 ? 3.353 14.287 -8.293 1.00 63.75 177 GLN A O 1
ATOM 1397 N N . LYS A 1 178 ? 5.375 14.118 -9.250 1.00 64.25 178 LYS A N 1
ATOM 1398 C CA . LYS A 1 178 ? 5.153 15.148 -10.272 1.00 64.25 178 LYS A CA 1
ATOM 1399 C C . LYS A 1 178 ? 4.815 14.543 -11.629 1.00 64.25 178 LYS A C 1
ATOM 1401 O O . LYS A 1 178 ? 4.094 15.192 -12.371 1.00 64.25 178 LYS A O 1
ATOM 1406 N N . VAL A 1 179 ? 5.301 13.344 -11.946 1.00 64.00 179 VAL A N 1
ATOM 1407 C CA . VAL A 1 179 ? 5.187 12.752 -13.291 1.00 64.00 179 VAL A CA 1
ATOM 1408 C C . VAL A 1 179 ? 4.002 11.787 -13.416 1.00 64.00 179 VAL A C 1
ATOM 1410 O O . VAL A 1 179 ? 3.288 11.857 -14.404 1.00 64.00 179 VAL A O 1
ATOM 1413 N N . SER A 1 180 ? 3.714 10.962 -12.406 1.00 61.03 180 SER A N 1
ATOM 1414 C CA . SER A 1 180 ? 2.721 9.871 -12.498 1.00 61.03 180 SER A CA 1
ATOM 1415 C C . SER A 1 180 ? 1.313 10.234 -11.990 1.00 61.03 180 SER A C 1
ATOM 1417 O O . SER A 1 180 ? 0.550 9.366 -11.573 1.00 61.03 180 SER A O 1
ATOM 1419 N N . LYS A 1 181 ? 0.945 11.524 -11.943 1.00 64.50 181 LYS A N 1
ATOM 1420 C CA . LYS A 1 181 ? -0.403 11.949 -11.505 1.00 64.50 181 LYS A CA 1
ATOM 1421 C C . LYS A 1 181 ? -1.355 12.067 -12.708 1.00 64.50 181 LYS A C 1
ATOM 1423 O O . LYS A 1 181 ? -0.902 12.538 -13.743 1.00 64.50 181 LYS A O 1
ATOM 1428 N N . PRO A 1 182 ? -2.661 11.758 -12.553 1.00 51.94 182 PRO A N 1
ATOM 1429 C CA . PRO A 1 182 ? -3.662 11.843 -13.630 1.00 51.94 182 PRO A CA 1
ATOM 1430 C C . PRO A 1 182 ? -3.701 13.193 -14.366 1.00 51.94 182 PRO A C 1
ATOM 1432 O O . PRO A 1 182 ? -3.944 13.237 -15.561 1.00 51.94 182 PRO A O 1
ATOM 1435 N N . GLU A 1 183 ? -3.404 14.285 -13.656 1.00 57.09 183 GLU A N 1
ATOM 1436 C CA . GLU A 1 183 ? -3.407 15.667 -14.167 1.00 57.09 183 GLU A CA 1
ATOM 1437 C C . GLU A 1 183 ? -1.990 16.167 -14.537 1.00 57.09 183 GLU A C 1
ATOM 1439 O O . GLU A 1 183 ? -1.738 17.373 -14.603 1.00 57.09 183 GLU A O 1
ATOM 1444 N N . SER A 1 184 ? -1.000 15.271 -14.636 1.00 59.44 184 SER A N 1
ATOM 1445 C CA . SER A 1 184 ? 0.390 15.670 -14.866 1.00 59.44 184 SER A CA 1
ATOM 1446 C C . SER A 1 184 ? 0.657 15.998 -16.333 1.00 59.44 184 SER A C 1
ATOM 1448 O O . SER A 1 184 ? 0.619 15.128 -17.198 1.00 59.44 184 SER A O 1
ATOM 1450 N N . ASN A 1 185 ? 1.043 17.248 -16.585 1.00 54.81 185 ASN A N 1
ATOM 1451 C CA . ASN A 1 185 ? 1.557 17.714 -17.873 1.00 54.81 185 ASN A CA 1
ATOM 1452 C C . ASN A 1 185 ? 3.088 17.607 -17.915 1.00 54.81 185 ASN A C 1
ATOM 1454 O O . ASN A 1 185 ? 3.794 18.610 -18.049 1.00 54.81 185 ASN A O 1
ATOM 1458 N N . SER A 1 186 ? 3.621 16.401 -17.723 1.00 68.25 186 SER A N 1
ATOM 1459 C CA . SER A 1 186 ? 5.055 16.163 -17.873 1.00 68.25 186 SER A CA 1
ATOM 1460 C C . SER A 1 186 ? 5.398 15.892 -19.335 1.00 68.25 186 SER A C 1
ATOM 1462 O O . SER A 1 186 ? 4.740 15.108 -20.002 1.00 68.25 186 SER A O 1
ATOM 1464 N N . ASN A 1 187 ? 6.507 16.442 -19.829 1.00 68.12 187 ASN A N 1
ATOM 1465 C CA . ASN A 1 187 ? 7.066 15.989 -21.107 1.00 68.12 187 ASN A CA 1
ATOM 1466 C C . ASN A 1 187 ? 7.475 14.495 -21.064 1.00 68.12 187 ASN A C 1
ATOM 1468 O O . ASN A 1 187 ? 7.656 13.871 -22.096 1.00 68.12 187 ASN A O 1
ATOM 1472 N N . LEU A 1 188 ? 7.580 13.898 -19.871 1.00 66.50 188 LEU A N 1
ATOM 1473 C CA . LEU A 1 188 ? 7.848 12.467 -19.705 1.00 66.50 188 LEU A CA 1
ATOM 1474 C C . LEU A 1 188 ? 6.606 11.581 -19.866 1.00 66.50 188 LEU A C 1
ATOM 1476 O O . LEU A 1 188 ? 6.752 10.364 -19.907 1.00 66.50 188 LEU A O 1
ATOM 1480 N N . THR A 1 189 ? 5.404 12.163 -19.921 1.00 64.81 189 THR A N 1
ATOM 1481 C CA . THR A 1 189 ? 4.148 11.433 -20.161 1.00 64.81 189 THR A CA 1
ATOM 1482 C C . THR A 1 189 ? 3.635 11.589 -21.593 1.00 64.81 189 THR A C 1
ATOM 1484 O O . THR A 1 189 ? 2.668 10.921 -21.954 1.00 64.81 189 THR A O 1
ATOM 1487 N N . SER A 1 190 ? 4.265 12.427 -22.427 1.00 63.97 190 SER A N 1
ATOM 1488 C CA . SER A 1 190 ? 3.910 12.536 -23.844 1.00 63.97 190 SER A CA 1
ATOM 1489 C C . SER A 1 190 ? 4.374 11.301 -24.612 1.00 63.97 190 SER A C 1
ATOM 1491 O O . SER A 1 190 ? 5.550 10.944 -24.568 1.00 63.97 190 SER A O 1
ATOM 1493 N N . VAL A 1 191 ? 3.444 10.674 -25.328 1.00 61.03 191 VAL A N 1
ATOM 1494 C CA . VAL A 1 191 ? 3.733 9.592 -26.274 1.00 61.03 191 VAL A CA 1
ATOM 1495 C C . VAL A 1 191 ? 4.345 10.210 -27.534 1.00 61.03 191 VAL A C 1
ATOM 1497 O O . VAL A 1 191 ? 3.817 11.196 -28.047 1.00 61.03 191 VAL A O 1
ATOM 1500 N N . ASP A 1 192 ? 5.459 9.661 -28.022 1.00 65.56 192 ASP A N 1
ATOM 1501 C CA . ASP A 1 192 ? 6.050 10.092 -29.294 1.00 65.56 192 ASP A CA 1
ATOM 1502 C C . ASP A 1 192 ? 5.050 9.843 -30.445 1.00 65.56 192 ASP A C 1
ATOM 1504 O O . ASP A 1 192 ? 4.506 8.744 -30.557 1.00 65.56 192 ASP A O 1
ATOM 1508 N N . GLU A 1 193 ? 4.843 10.828 -31.335 1.00 59.38 193 GLU A N 1
ATOM 1509 C CA . GLU A 1 193 ? 3.823 10.824 -32.415 1.00 59.38 193 GLU A CA 1
ATOM 1510 C C . GLU A 1 193 ? 3.900 9.626 -33.390 1.00 59.38 193 GLU A C 1
ATOM 1512 O O . GLU A 1 193 ? 2.987 9.394 -34.181 1.00 59.38 193 GLU A O 1
ATOM 1517 N N . HIS A 1 194 ? 4.985 8.851 -33.342 1.00 62.88 194 HIS A N 1
ATOM 1518 C CA . HIS A 1 194 ? 5.249 7.711 -34.220 1.00 62.88 194 HIS A CA 1
ATOM 1519 C C . HIS A 1 194 ? 5.299 6.357 -33.500 1.00 62.88 194 HIS A C 1
ATOM 1521 O O . HIS A 1 194 ? 5.686 5.360 -34.115 1.00 62.88 194 HIS A O 1
ATOM 1527 N N . MET A 1 195 ? 4.940 6.288 -32.215 1.00 61.50 195 MET A N 1
ATOM 1528 C CA . MET A 1 195 ? 4.897 5.011 -31.504 1.00 61.50 195 MET A CA 1
ATOM 1529 C C . MET A 1 195 ? 3.589 4.261 -31.748 1.00 61.50 195 MET A C 1
ATOM 1531 O O . MET A 1 195 ? 2.500 4.783 -31.543 1.00 61.50 195 MET A O 1
ATOM 1535 N N . VAL A 1 196 ? 3.718 3.003 -32.177 1.00 66.44 196 VAL A N 1
ATOM 1536 C CA . VAL A 1 196 ? 2.625 2.024 -32.152 1.00 66.44 196 VAL A CA 1
ATOM 1537 C C . VAL A 1 196 ? 2.305 1.732 -30.689 1.00 66.44 196 VAL A C 1
ATOM 1539 O O . VAL A 1 196 ? 3.233 1.492 -29.912 1.00 66.44 196 VAL A O 1
ATOM 1542 N N . ASP A 1 197 ? 1.020 1.736 -30.324 1.00 67.31 197 ASP A N 1
ATOM 1543 C CA . ASP A 1 197 ? 0.601 1.373 -28.971 1.00 67.31 197 ASP A CA 1
ATOM 1544 C C . ASP A 1 197 ? 1.197 0.007 -28.601 1.00 67.31 197 ASP A C 1
ATOM 1546 O O . ASP A 1 197 ? 0.992 -0.976 -29.329 1.00 67.31 197 ASP A O 1
ATOM 1550 N N . PRO A 1 198 ? 1.969 -0.087 -27.502 1.00 67.50 198 PRO A N 1
ATOM 1551 C CA . PRO A 1 198 ? 2.502 -1.366 -27.081 1.00 67.50 198 PRO A CA 1
ATOM 1552 C C . PRO A 1 198 ? 1.337 -2.319 -26.772 1.00 67.50 198 PRO A C 1
ATOM 1554 O O . PRO A 1 198 ? 0.290 -1.885 -26.280 1.00 67.50 198 PRO A O 1
ATOM 1557 N N . PRO A 1 199 ? 1.497 -3.629 -27.029 1.00 72.62 199 PRO A N 1
ATOM 1558 C CA . PRO A 1 199 ? 0.486 -4.604 -26.658 1.00 72.62 199 PRO A CA 1
ATOM 1559 C C . PRO A 1 199 ? 0.216 -4.522 -25.157 1.00 72.62 199 PRO A C 1
ATOM 1561 O O . PRO A 1 199 ? 1.116 -4.247 -24.356 1.00 72.62 199 PRO A O 1
ATOM 1564 N N . SER A 1 200 ? -1.033 -4.789 -24.775 1.00 80.25 200 SER A N 1
ATOM 1565 C CA . SER A 1 200 ? -1.399 -4.840 -23.366 1.00 80.25 200 SER A CA 1
ATOM 1566 C C . SER A 1 200 ? -0.492 -5.821 -22.613 1.00 80.25 200 SER A C 1
ATOM 1568 O O . SER A 1 200 ? -0.157 -6.887 -23.141 1.00 80.25 200 SER A O 1
ATOM 1570 N N . PRO A 1 201 ? -0.089 -5.481 -21.381 1.00 83.62 201 PRO A N 1
ATOM 1571 C CA . PRO A 1 201 ? 0.788 -6.333 -20.597 1.00 83.62 201 PRO A CA 1
ATOM 1572 C C . PRO A 1 201 ? 0.141 -7.702 -20.344 1.00 83.62 201 PRO A C 1
ATOM 1574 O O . PRO A 1 201 ? -1.074 -7.812 -20.171 1.00 83.62 201 PRO A O 1
ATOM 1577 N N . SER A 1 202 ? 0.957 -8.759 -20.303 1.00 86.88 202 SER A N 1
ATOM 1578 C CA . SER A 1 202 ? 0.476 -10.118 -20.028 1.00 86.88 202 SER A CA 1
ATOM 1579 C C . SER A 1 202 ? -0.193 -10.182 -18.653 1.00 86.88 202 SER A C 1
ATOM 1581 O O . SER A 1 202 ? 0.455 -9.928 -17.637 1.00 86.88 202 SER A O 1
ATOM 1583 N N . SER A 1 203 ? -1.472 -10.573 -18.615 1.00 89.38 203 SER A N 1
ATOM 1584 C CA . SER A 1 203 ? -2.229 -10.719 -17.364 1.00 89.38 203 SER A CA 1
ATOM 1585 C C . SER A 1 203 ? -1.539 -11.665 -16.376 1.00 89.38 203 SER A C 1
ATOM 1587 O O . SER A 1 203 ? -1.525 -11.394 -15.178 1.00 89.38 203 SER A O 1
ATOM 1589 N N . ASP A 1 204 ? -0.914 -12.738 -16.866 1.00 90.88 204 ASP A N 1
ATOM 1590 C CA . ASP A 1 204 ? -0.187 -13.693 -16.023 1.00 90.88 204 ASP A CA 1
ATOM 1591 C C . ASP A 1 204 ? 1.073 -13.073 -15.414 1.00 90.88 204 ASP A C 1
ATOM 1593 O O . ASP A 1 204 ? 1.359 -13.285 -14.236 1.00 90.88 204 ASP A O 1
ATOM 1597 N N . ALA A 1 205 ? 1.808 -12.271 -16.192 1.00 89.88 205 ALA A N 1
ATOM 1598 C CA . ALA A 1 205 ? 2.984 -11.559 -15.696 1.00 89.88 205 ALA A CA 1
ATOM 1599 C C . ALA A 1 205 ? 2.589 -10.495 -14.659 1.00 89.88 205 ALA A C 1
ATOM 1601 O O . ALA A 1 205 ? 3.217 -10.393 -13.608 1.00 89.88 205 ALA A O 1
ATOM 1602 N N . VAL A 1 206 ? 1.503 -9.751 -14.900 1.00 92.12 206 VAL A N 1
ATOM 1603 C CA . VAL A 1 206 ? 0.961 -8.791 -13.924 1.00 92.12 206 VAL A CA 1
ATOM 1604 C C . VAL A 1 206 ? 0.523 -9.509 -12.642 1.00 92.12 206 VAL A C 1
ATOM 1606 O O . VAL A 1 206 ? 0.849 -9.059 -11.545 1.00 92.12 206 VAL A O 1
ATOM 1609 N N . ALA A 1 207 ? -0.164 -10.649 -12.751 1.00 92.88 207 ALA A N 1
ATOM 1610 C CA . ALA A 1 207 ? -0.590 -11.431 -11.592 1.00 92.88 207 ALA A CA 1
ATOM 1611 C C . ALA A 1 207 ? 0.603 -11.976 -10.788 1.00 92.88 207 ALA A C 1
ATOM 1613 O O . ALA A 1 207 ? 0.598 -11.892 -9.557 1.00 92.88 207 ALA A O 1
ATOM 1614 N N . ALA A 1 208 ? 1.635 -12.492 -11.464 1.00 92.31 208 ALA A N 1
ATOM 1615 C CA . ALA A 1 208 ? 2.868 -12.952 -10.829 1.00 92.31 208 ALA A CA 1
ATOM 1616 C C . ALA A 1 208 ? 3.595 -11.804 -10.110 1.00 92.31 208 ALA A C 1
ATOM 1618 O O . ALA A 1 208 ? 3.945 -11.945 -8.937 1.00 92.31 208 ALA A O 1
ATOM 1619 N N . LEU A 1 209 ? 3.729 -10.649 -10.770 1.00 93.12 209 LEU A N 1
ATOM 1620 C CA . LEU A 1 209 ? 4.311 -9.435 -10.198 1.00 93.12 209 LEU A CA 1
ATOM 1621 C C . LEU A 1 209 ? 3.583 -9.003 -8.917 1.00 93.12 209 LEU A C 1
ATOM 1623 O O . LEU A 1 209 ? 4.207 -8.809 -7.875 1.00 93.12 209 LEU A O 1
ATOM 1627 N N . VAL A 1 210 ? 2.256 -8.867 -8.980 1.00 94.12 210 VAL A N 1
ATOM 1628 C CA . VAL A 1 210 ? 1.443 -8.419 -7.839 1.00 94.12 210 VAL A CA 1
ATOM 1629 C C . VAL A 1 210 ? 1.486 -9.437 -6.698 1.00 94.12 210 VAL A C 1
ATOM 1631 O O . VAL A 1 210 ? 1.524 -9.042 -5.532 1.00 94.12 210 VAL A O 1
ATOM 1634 N N . LYS A 1 211 ? 1.502 -10.740 -7.008 1.00 93.56 211 LYS A N 1
ATOM 1635 C CA . LYS A 1 211 ? 1.628 -11.807 -6.006 1.00 93.56 211 LYS A CA 1
ATOM 1636 C C . LYS A 1 211 ? 2.949 -11.703 -5.245 1.00 93.56 211 LYS A C 1
ATOM 1638 O O . LYS A 1 211 ? 2.931 -11.763 -4.017 1.00 93.56 211 LYS A O 1
ATOM 1643 N N . GLU A 1 212 ? 4.058 -11.520 -5.955 1.00 93.94 212 GLU A N 1
ATOM 1644 C CA . GLU A 1 212 ? 5.378 -11.374 -5.338 1.00 93.94 212 GLU A CA 1
ATOM 1645 C C . GLU A 1 212 ? 5.474 -10.095 -4.505 1.00 93.94 212 GLU A C 1
ATOM 1647 O O . GLU A 1 212 ? 5.873 -10.141 -3.343 1.00 93.94 212 GLU A O 1
ATOM 1652 N N . LEU A 1 213 ? 5.023 -8.960 -5.046 1.00 94.31 213 LEU A N 1
ATOM 1653 C CA . LEU A 1 213 ? 5.003 -7.699 -4.305 1.00 94.31 213 LEU A CA 1
ATOM 1654 C C . LEU A 1 213 ? 4.172 -7.801 -3.028 1.00 94.31 213 LEU A C 1
ATOM 1656 O O . LEU A 1 213 ? 4.605 -7.348 -1.971 1.00 94.31 213 LEU A O 1
ATOM 1660 N N . ARG A 1 214 ? 3.006 -8.450 -3.088 1.00 94.81 214 ARG A N 1
ATOM 1661 C CA . ARG A 1 214 ? 2.171 -8.682 -1.905 1.00 94.81 214 ARG A CA 1
ATOM 1662 C C . ARG A 1 214 ? 2.892 -9.541 -0.861 1.00 94.81 214 ARG A C 1
ATOM 1664 O O . ARG A 1 214 ? 2.779 -9.238 0.325 1.00 94.81 214 ARG A O 1
ATOM 1671 N N . ALA A 1 215 ? 3.652 -10.555 -1.280 1.00 93.62 215 ALA A N 1
ATOM 1672 C CA . ALA A 1 215 ? 4.446 -11.391 -0.379 1.00 93.62 215 ALA A CA 1
ATOM 1673 C C . ALA A 1 215 ? 5.602 -10.615 0.279 1.00 93.62 215 ALA A C 1
ATOM 1675 O O . ALA A 1 215 ? 5.793 -10.720 1.489 1.00 93.62 215 ALA A O 1
ATOM 1676 N N . GLN A 1 216 ? 6.335 -9.794 -0.480 1.00 93.38 216 GLN A N 1
ATOM 1677 C CA . GLN A 1 216 ? 7.457 -9.009 0.053 1.00 93.38 216 GLN A CA 1
ATOM 1678 C C . GLN A 1 216 ? 7.002 -7.841 0.942 1.00 93.38 216 GLN A C 1
ATOM 1680 O O . GLN A 1 216 ? 7.598 -7.562 1.991 1.00 93.38 216 GLN A O 1
ATOM 1685 N N . LEU A 1 217 ? 5.931 -7.149 0.545 1.00 94.50 217 LEU A N 1
ATOM 1686 C CA . LEU A 1 217 ? 5.405 -5.997 1.276 1.00 94.50 217 LEU A CA 1
ATOM 1687 C C . LEU A 1 217 ? 4.637 -6.434 2.521 1.00 94.50 217 LEU A C 1
ATOM 1689 O O . LEU A 1 217 ? 4.868 -5.877 3.596 1.00 94.50 217 LEU A O 1
ATOM 1693 N N . GLY A 1 218 ? 3.784 -7.454 2.403 1.00 94.88 218 GLY A N 1
ATOM 1694 C CA . GLY A 1 218 ? 2.777 -7.771 3.417 1.00 94.88 218 GLY A CA 1
ATOM 1695 C C . GLY A 1 218 ? 1.630 -6.754 3.429 1.00 94.88 218 GLY A C 1
ATOM 1696 O O . GLY A 1 218 ? 1.061 -6.487 4.481 1.00 94.88 218 GLY A O 1
ATOM 1697 N N . MET A 1 21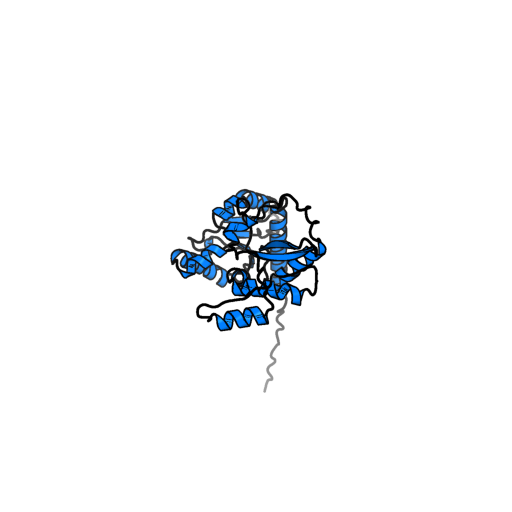9 ? 1.333 -6.154 2.271 1.00 94.31 219 MET A N 1
ATOM 1698 C CA . MET A 1 219 ? 0.301 -5.130 2.085 1.00 94.31 219 MET A CA 1
ATOM 1699 C C . MET A 1 219 ? -0.752 -5.591 1.081 1.00 94.31 219 MET A C 1
ATOM 1701 O O . MET A 1 219 ? -0.446 -6.271 0.097 1.00 94.31 219 MET A O 1
ATOM 1705 N N . ALA A 1 220 ? -1.997 -5.186 1.289 1.00 95.06 220 ALA A N 1
ATOM 1706 C CA . ALA A 1 220 ? -3.093 -5.455 0.378 1.00 95.06 220 ALA A CA 1
ATOM 1707 C C . ALA A 1 220 ? -3.424 -4.265 -0.524 1.00 95.06 220 ALA A C 1
ATOM 1709 O O . ALA A 1 220 ? -3.737 -4.487 -1.698 1.00 95.06 220 ALA A O 1
ATOM 1710 N N . LEU A 1 221 ? -3.349 -3.041 0.007 1.00 96.25 221 LEU A N 1
ATOM 1711 C CA . LEU A 1 221 ? -3.795 -1.806 -0.629 1.00 96.25 221 LEU A CA 1
ATOM 1712 C C . LEU A 1 221 ? -2.603 -0.998 -1.152 1.00 96.25 221 LEU A C 1
ATOM 1714 O O . LEU A 1 221 ? -2.195 0.008 -0.569 1.00 96.25 221 LEU A O 1
ATOM 1718 N N . PHE A 1 222 ? -2.071 -1.403 -2.300 1.00 95.69 222 PHE A N 1
ATOM 1719 C CA . PHE A 1 222 ? -0.997 -0.689 -2.986 1.00 95.69 222 PHE A CA 1
ATOM 1720 C C . PHE A 1 222 ? -1.259 -0.583 -4.492 1.00 95.69 222 PHE A C 1
ATOM 1722 O O . PHE A 1 222 ? -2.015 -1.364 -5.067 1.00 95.69 222 PHE A O 1
ATOM 1729 N N . GLY A 1 223 ? -0.651 0.420 -5.118 1.00 93.88 223 GLY A N 1
ATOM 1730 C CA . GLY A 1 223 ? -0.572 0.576 -6.569 1.00 93.88 223 GLY A CA 1
ATOM 1731 C C . GLY A 1 223 ? 0.842 0.302 -7.050 1.00 93.88 223 GLY A C 1
ATOM 1732 O O . GLY A 1 223 ? 1.789 0.530 -6.302 1.00 93.88 223 GLY A O 1
ATOM 1733 N N . VAL A 1 224 ? 0.975 -0.168 -8.285 1.00 92.38 224 VAL A N 1
ATOM 1734 C CA . VAL A 1 224 ? 2.268 -0.405 -8.930 1.00 92.38 224 VAL A CA 1
ATOM 1735 C C . VAL A 1 224 ? 2.264 0.346 -10.246 1.00 92.38 224 VAL A C 1
ATOM 1737 O O . VAL A 1 224 ? 1.429 0.067 -11.108 1.00 92.38 224 VAL A O 1
ATOM 1740 N N . ASP A 1 225 ? 3.190 1.282 -10.393 1.00 89.19 225 ASP A N 1
ATOM 1741 C CA . ASP A 1 225 ? 3.388 1.995 -11.645 1.00 89.19 225 ASP A CA 1
ATOM 1742 C C . ASP A 1 225 ? 4.362 1.166 -12.489 1.00 89.19 225 ASP A C 1
ATOM 1744 O O . ASP A 1 225 ? 5.483 0.864 -12.064 1.00 89.19 225 ASP A O 1
ATOM 1748 N N . VAL A 1 226 ? 3.917 0.760 -13.678 1.00 88.50 226 VAL A N 1
ATOM 1749 C CA . VAL A 1 226 ? 4.661 -0.129 -14.576 1.00 88.50 226 VAL A CA 1
ATOM 1750 C C . VAL A 1 226 ? 4.809 0.535 -15.936 1.00 88.50 226 VAL A C 1
ATOM 1752 O O . VAL A 1 226 ? 3.830 1.018 -16.501 1.00 88.50 226 VAL A O 1
ATOM 1755 N N . ILE A 1 227 ? 6.021 0.507 -16.484 1.00 86.62 227 ILE A N 1
ATOM 1756 C CA . ILE A 1 227 ? 6.283 0.823 -17.892 1.00 86.62 227 ILE A CA 1
ATOM 1757 C C . ILE A 1 227 ? 6.537 -0.468 -18.669 1.00 86.62 227 ILE A C 1
ATOM 1759 O O . ILE A 1 227 ? 7.052 -1.444 -18.120 1.00 86.62 227 ILE A O 1
ATOM 1763 N N . VAL A 1 228 ? 6.190 -0.478 -19.954 1.00 86.88 228 VAL A N 1
ATOM 1764 C CA . VAL A 1 228 ? 6.394 -1.630 -20.842 1.00 86.88 228 VAL A CA 1
ATOM 1765 C C . VAL A 1 228 ? 7.534 -1.318 -21.800 1.00 86.88 228 VAL A C 1
ATOM 1767 O O . VAL A 1 228 ? 7.515 -0.297 -22.487 1.00 86.88 228 VAL A O 1
ATOM 1770 N N . ASN A 1 229 ? 8.535 -2.193 -21.862 1.00 84.81 229 ASN A N 1
ATOM 1771 C CA . ASN A 1 229 ? 9.593 -2.072 -22.860 1.00 84.81 229 ASN A CA 1
ATOM 1772 C C . ASN A 1 229 ? 9.021 -2.329 -24.265 1.00 84.81 229 ASN A C 1
ATOM 1774 O O . ASN A 1 229 ? 8.442 -3.382 -24.513 1.00 84.81 229 ASN A O 1
ATOM 1778 N N . ILE A 1 230 ? 9.215 -1.396 -25.197 1.00 81.75 230 ILE A N 1
ATOM 1779 C CA . ILE A 1 230 ? 8.651 -1.475 -26.555 1.00 81.75 230 ILE A CA 1
ATOM 1780 C C . ILE A 1 230 ? 9.155 -2.666 -27.385 1.00 81.75 230 ILE A C 1
ATOM 1782 O O . ILE A 1 230 ? 8.446 -3.122 -28.273 1.00 81.75 230 ILE A O 1
ATOM 1786 N N . GLY A 1 231 ? 10.373 -3.151 -27.125 1.00 82.75 231 GLY A N 1
ATOM 1787 C CA . GLY A 1 231 ? 10.991 -4.232 -27.893 1.00 82.75 231 GLY A CA 1
ATOM 1788 C C . GLY A 1 231 ? 10.811 -5.597 -27.242 1.00 82.75 231 GLY A C 1
ATOM 1789 O O . GLY A 1 231 ? 10.509 -6.571 -27.921 1.00 82.75 231 GLY A O 1
ATOM 1790 N N . THR A 1 232 ? 10.999 -5.681 -25.922 1.00 84.62 232 THR A N 1
ATOM 1791 C CA . THR A 1 232 ? 10.898 -6.958 -25.193 1.00 84.62 232 THR A CA 1
ATOM 1792 C C . THR A 1 232 ? 9.510 -7.221 -24.620 1.00 84.62 232 THR A C 1
ATOM 1794 O O . THR A 1 232 ? 9.237 -8.341 -24.199 1.00 84.62 232 THR A O 1
ATOM 1797 N N . HIS A 1 233 ? 8.648 -6.203 -24.548 1.00 84.38 233 HIS A N 1
ATOM 1798 C CA . HIS A 1 233 ? 7.362 -6.226 -23.839 1.00 84.38 233 HIS A CA 1
ATOM 1799 C C . HIS A 1 233 ? 7.467 -6.568 -22.345 1.00 84.38 233 HIS A C 1
ATOM 1801 O O . HIS A 1 233 ? 6.465 -6.881 -21.701 1.00 84.38 233 HIS A O 1
ATOM 1807 N N . ALA A 1 234 ? 8.672 -6.478 -21.775 1.00 86.62 234 ALA A N 1
ATOM 1808 C CA . ALA A 1 234 ? 8.888 -6.689 -20.355 1.00 86.62 234 ALA A CA 1
ATOM 1809 C C . ALA A 1 234 ? 8.283 -5.543 -19.533 1.00 86.62 234 ALA A C 1
ATOM 1811 O O . ALA A 1 234 ? 8.431 -4.361 -19.862 1.00 86.62 234 ALA A O 1
ATOM 1812 N N . LEU A 1 235 ? 7.636 -5.916 -18.436 1.00 89.69 235 LEU A N 1
ATOM 1813 C CA . LEU A 1 235 ? 7.098 -5.039 -17.411 1.00 89.69 235 LEU A CA 1
ATOM 1814 C C . LEU A 1 235 ? 8.227 -4.537 -16.533 1.00 89.69 235 LEU A C 1
ATOM 1816 O O . LEU A 1 235 ? 8.984 -5.329 -15.984 1.00 89.69 235 LEU A O 1
ATOM 1820 N N . THR A 1 236 ? 8.323 -3.227 -16.375 1.00 88.38 236 THR A N 1
ATOM 1821 C CA . THR A 1 236 ? 9.324 -2.598 -15.523 1.00 88.38 236 THR A CA 1
ATOM 1822 C C . THR A 1 236 ? 8.634 -1.771 -14.454 1.00 88.38 236 THR A C 1
ATOM 1824 O O . THR A 1 236 ? 7.948 -0.800 -14.771 1.00 88.38 236 THR A O 1
ATOM 1827 N N . VAL A 1 237 ? 8.798 -2.164 -13.190 1.00 89.81 237 VAL A N 1
ATOM 1828 C CA . VAL A 1 237 ? 8.229 -1.428 -12.051 1.00 89.81 237 VAL A CA 1
ATOM 1829 C C . VAL A 1 237 ? 9.033 -0.155 -11.815 1.00 89.81 237 VAL A C 1
ATOM 1831 O O . VAL A 1 237 ? 10.255 -0.218 -11.691 1.00 89.81 237 VAL A O 1
ATOM 1834 N N . ILE A 1 238 ? 8.355 0.990 -11.755 1.00 86.38 238 ILE A N 1
ATOM 1835 C CA . ILE A 1 238 ? 8.992 2.300 -11.543 1.00 86.38 238 ILE A CA 1
ATOM 1836 C C . ILE A 1 238 ? 8.613 2.953 -10.214 1.00 86.38 238 ILE A C 1
ATOM 1838 O O . ILE A 1 238 ? 9.382 3.770 -9.710 1.00 86.38 238 ILE A O 1
ATOM 1842 N N . ASP A 1 239 ? 7.449 2.613 -9.658 1.00 87.44 239 ASP A N 1
ATOM 1843 C CA . ASP A 1 239 ? 6.999 3.123 -8.365 1.00 87.44 239 ASP A CA 1
ATOM 1844 C C . ASP A 1 239 ? 5.984 2.173 -7.714 1.00 87.44 239 ASP A C 1
ATOM 1846 O O . ASP A 1 239 ? 5.277 1.426 -8.399 1.00 87.44 239 ASP A O 1
ATOM 1850 N N . ILE A 1 240 ? 5.894 2.220 -6.384 1.00 91.69 240 ILE A N 1
ATOM 1851 C CA . ILE A 1 240 ? 4.901 1.483 -5.597 1.00 91.69 240 ILE A CA 1
ATOM 1852 C C . ILE A 1 240 ? 4.246 2.452 -4.616 1.00 91.69 240 ILE A C 1
ATOM 1854 O O . ILE A 1 240 ? 4.883 3.003 -3.723 1.00 91.69 240 ILE A O 1
ATOM 1858 N N . ASN A 1 241 ? 2.936 2.626 -4.753 1.00 91.50 241 ASN A N 1
ATOM 1859 C CA . ASN A 1 241 ? 2.176 3.643 -4.040 1.00 91.50 241 ASN A CA 1
ATOM 1860 C C . ASN A 1 241 ? 1.315 3.035 -2.926 1.00 91.50 241 ASN A C 1
ATOM 1862 O O . ASN A 1 241 ? 0.482 2.168 -3.187 1.00 91.50 241 ASN A O 1
ATOM 1866 N N . ILE A 1 242 ? 1.425 3.553 -1.697 1.00 93.94 242 ILE A N 1
ATOM 1867 C CA . ILE A 1 242 ? 0.539 3.174 -0.583 1.00 93.94 242 ILE A CA 1
ATOM 1868 C C . ILE A 1 242 ? -0.872 3.711 -0.844 1.00 93.94 242 ILE A C 1
ATOM 1870 O O . ILE A 1 242 ? -1.076 4.926 -0.984 1.00 93.94 242 ILE A O 1
ATOM 1874 N N . PHE A 1 243 ? -1.856 2.810 -0.863 1.00 95.38 243 PHE A N 1
ATOM 1875 C CA . PHE A 1 243 ? -3.282 3.103 -0.991 1.00 95.38 243 PHE A CA 1
ATOM 1876 C C . PHE A 1 243 ? -3.557 4.226 -2.027 1.00 95.38 243 PHE A C 1
ATOM 1878 O O . PHE A 1 243 ? -3.951 5.353 -1.662 1.00 95.38 243 PHE A O 1
ATOM 1885 N N . PRO A 1 244 ? -3.330 3.954 -3.329 1.00 92.88 244 PRO A N 1
ATOM 1886 C CA . PRO A 1 244 ? -3.426 4.932 -4.417 1.00 92.88 244 PRO A CA 1
ATOM 1887 C C . PRO A 1 244 ? -4.876 5.363 -4.670 1.00 92.88 244 PRO A C 1
ATOM 1889 O O . PRO A 1 244 ? -5.799 4.896 -4.011 1.00 92.88 244 PRO A O 1
ATOM 1892 N N . GLY A 1 245 ? -5.104 6.284 -5.608 1.00 89.06 245 GLY A N 1
ATOM 1893 C CA . GLY A 1 245 ? -6.445 6.805 -5.911 1.00 89.06 245 GLY A CA 1
ATOM 1894 C C . GLY A 1 245 ? -7.450 5.762 -6.419 1.00 89.06 245 GLY A C 1
ATOM 1895 O O . GLY A 1 245 ? -8.638 5.958 -6.202 1.00 89.06 245 GLY A O 1
ATOM 1896 N N . TYR A 1 246 ? -6.976 4.671 -7.037 1.00 90.50 246 TYR A N 1
ATOM 1897 C CA . TYR A 1 246 ? -7.795 3.666 -7.738 1.00 90.50 246 TYR A CA 1
ATOM 1898 C C . TYR A 1 246 ? -8.753 4.258 -8.792 1.00 90.50 246 TYR A C 1
ATOM 1900 O O . TYR A 1 246 ? -9.763 3.650 -9.145 1.00 90.50 246 TYR A O 1
ATOM 1908 N N . GLU A 1 247 ? -8.427 5.445 -9.309 1.00 85.31 247 GLU A N 1
ATOM 1909 C CA . GLU A 1 247 ? -9.134 6.058 -10.431 1.00 85.31 247 GLU A CA 1
ATOM 1910 C C . GLU A 1 247 ? -9.067 5.117 -11.643 1.00 85.31 247 GLU A C 1
ATOM 1912 O O . GLU A 1 247 ? -8.035 4.503 -11.905 1.00 85.31 247 GLU A O 1
ATOM 1917 N N . GLY A 1 248 ? -10.191 4.947 -12.339 1.00 85.00 248 GLY A N 1
ATOM 1918 C CA . GLY A 1 248 ? -10.296 4.000 -13.451 1.00 85.00 248 GLY A CA 1
ATOM 1919 C C . GLY A 1 248 ? -10.558 2.542 -13.053 1.00 85.00 248 GLY A C 1
ATOM 1920 O O . GLY A 1 248 ? -10.668 1.713 -13.950 1.00 85.00 248 GLY A O 1
ATOM 1921 N N . MET A 1 249 ? -10.716 2.208 -11.761 1.00 88.81 249 MET A N 1
ATOM 1922 C CA . MET A 1 249 ? -11.190 0.887 -11.317 1.00 88.81 249 MET A CA 1
ATOM 1923 C C . MET A 1 249 ? -12.713 0.918 -11.055 1.00 88.81 249 MET A C 1
ATOM 1925 O O . MET A 1 249 ? -13.135 1.339 -9.974 1.00 88.81 249 MET A O 1
ATOM 1929 N N . PRO A 1 250 ? -13.572 0.434 -11.978 1.00 86.25 250 PRO A N 1
ATOM 1930 C CA . PRO A 1 250 ? -15.028 0.599 -11.862 1.00 86.25 250 PRO A CA 1
ATOM 1931 C C . PRO A 1 250 ? -15.641 -0.133 -10.659 1.00 86.25 250 PRO A C 1
ATOM 1933 O O . PRO A 1 250 ? -16.683 0.264 -10.151 1.00 86.25 250 PRO A O 1
ATOM 1936 N N . GLN A 1 251 ? -14.986 -1.201 -10.198 1.00 92.94 251 GLN A N 1
ATOM 1937 C CA . GLN A 1 251 ? -15.446 -2.080 -9.117 1.00 92.94 251 GLN A CA 1
ATOM 1938 C C . GLN A 1 251 ? -14.654 -1.872 -7.819 1.00 92.94 251 GLN A C 1
ATOM 1940 O O . GLN A 1 251 ? -14.470 -2.800 -7.030 1.00 92.94 251 GLN A O 1
ATOM 1945 N N . PHE A 1 252 ? -14.147 -0.657 -7.586 1.00 94.50 252 PHE A N 1
ATOM 1946 C CA . PHE A 1 252 ? -13.307 -0.387 -6.420 1.00 94.50 252 PHE A CA 1
ATOM 1947 C C . PHE A 1 252 ? -14.025 -0.636 -5.086 1.00 94.50 252 PHE A C 1
ATOM 1949 O O . PHE A 1 252 ? -13.465 -1.296 -4.212 1.00 94.50 252 PHE A O 1
ATOM 1956 N N . PHE A 1 253 ? -15.274 -0.182 -4.927 1.00 96.56 253 PHE A N 1
ATOM 1957 C CA . PHE A 1 253 ? -16.015 -0.363 -3.669 1.00 96.56 253 PHE A CA 1
ATOM 1958 C C . PHE A 1 253 ? -16.297 -1.830 -3.356 1.00 96.56 253 PHE A C 1
ATOM 1960 O O . PHE A 1 253 ? -16.065 -2.264 -2.229 1.00 96.56 253 PHE A O 1
ATOM 1967 N N . SER A 1 254 ? -16.747 -2.602 -4.346 1.00 97.25 254 SER A N 1
ATOM 1968 C CA . SER A 1 254 ? -17.012 -4.031 -4.171 1.00 97.25 254 SER A CA 1
ATOM 1969 C C . SER A 1 254 ? -15.726 -4.808 -3.891 1.00 97.25 254 SER A C 1
ATOM 1971 O O . SER A 1 254 ? -15.716 -5.659 -3.003 1.00 97.25 254 SER A O 1
ATOM 1973 N N . SER A 1 255 ? -14.621 -4.467 -4.561 1.00 97.19 255 SER A N 1
ATOM 1974 C CA . SER A 1 255 ? -13.313 -5.096 -4.333 1.00 97.19 255 SER A CA 1
ATOM 1975 C C . SER A 1 255 ? -12.762 -4.799 -2.936 1.00 97.19 255 SER A C 1
ATOM 1977 O O . SER A 1 255 ? -12.308 -5.713 -2.246 1.00 97.19 255 SER A O 1
ATOM 1979 N N . LEU A 1 256 ? -12.832 -3.538 -2.490 1.00 97.69 256 LEU A N 1
ATOM 1980 C CA . LEU A 1 256 ? -12.375 -3.141 -1.157 1.00 97.69 256 LEU A CA 1
ATOM 1981 C C . LEU A 1 256 ? -13.229 -3.781 -0.056 1.00 97.69 256 LEU A C 1
ATOM 1983 O O . LEU A 1 256 ? -12.675 -4.323 0.898 1.00 97.69 256 LEU A O 1
ATOM 1987 N N . LEU A 1 257 ? -14.558 -3.773 -0.201 1.00 97.88 257 LEU A N 1
ATOM 1988 C CA . LEU A 1 257 ? -15.457 -4.426 0.752 1.00 97.88 257 LEU A CA 1
ATOM 1989 C C . LEU A 1 257 ? -15.212 -5.938 0.815 1.00 97.88 257 LEU A C 1
ATOM 1991 O O . LEU A 1 257 ? -15.097 -6.480 1.910 1.00 97.88 257 LEU A O 1
ATOM 1995 N N . SER A 1 258 ? -15.074 -6.607 -0.334 1.00 97.69 258 SER A N 1
ATOM 1996 C CA . SER A 1 258 ? -14.791 -8.050 -0.382 1.00 97.69 258 SER A CA 1
ATOM 1997 C C . SER A 1 258 ? -13.482 -8.382 0.333 1.00 97.69 258 SER A C 1
ATOM 1999 O O . SER A 1 258 ? -13.381 -9.386 1.039 1.00 97.69 258 SER A O 1
ATOM 2001 N N . HIS A 1 259 ? -12.471 -7.520 0.192 1.00 97.50 259 HIS A N 1
ATOM 2002 C CA . HIS A 1 259 ? -11.217 -7.680 0.913 1.00 97.50 259 HIS A CA 1
ATOM 2003 C C . HIS A 1 259 ? -11.389 -7.491 2.427 1.00 97.50 259 HIS A C 1
ATOM 2005 O O . HIS A 1 259 ? -10.943 -8.343 3.191 1.00 97.50 259 HIS A O 1
ATOM 2011 N N . ILE A 1 260 ? -12.085 -6.433 2.857 1.00 97.69 260 ILE A N 1
ATOM 2012 C CA . ILE A 1 260 ? -12.416 -6.178 4.269 1.00 97.69 260 ILE A CA 1
ATOM 2013 C C . ILE A 1 260 ? -13.164 -7.372 4.875 1.00 97.69 260 ILE A C 1
ATOM 2015 O O . ILE A 1 260 ? -12.770 -7.867 5.926 1.00 97.69 260 ILE A O 1
ATOM 2019 N N . GLN A 1 261 ? -14.190 -7.885 4.195 1.00 96.69 261 GLN A N 1
ATOM 2020 C CA . GLN A 1 261 ? -14.945 -9.061 4.634 1.00 96.69 261 GLN A CA 1
ATOM 2021 C C . GLN A 1 261 ? -14.052 -10.298 4.747 1.00 96.69 261 GLN A C 1
ATOM 2023 O O . GLN A 1 261 ? -14.096 -10.974 5.768 1.00 96.69 261 GLN A O 1
ATOM 2028 N N . SER A 1 262 ? -13.166 -10.539 3.775 1.00 96.69 262 SER A N 1
ATOM 2029 C CA . SER A 1 262 ? -12.205 -11.646 3.849 1.00 96.69 262 SER A CA 1
ATOM 2030 C C . SER A 1 262 ? -11.258 -11.536 5.050 1.00 96.69 262 SER A C 1
ATOM 2032 O O . SER A 1 262 ? -10.910 -12.555 5.648 1.00 96.69 262 SER A O 1
ATOM 2034 N N . VAL A 1 263 ? -10.827 -10.324 5.413 1.00 95.44 263 VAL A N 1
ATOM 2035 C CA . VAL A 1 263 ? -9.994 -10.095 6.605 1.00 95.44 263 VAL A CA 1
ATOM 2036 C C . VAL A 1 263 ? -10.804 -10.331 7.883 1.00 95.44 263 VAL A C 1
ATOM 2038 O O . VAL A 1 263 ? -10.322 -11.037 8.766 1.00 95.44 263 VAL A O 1
ATOM 2041 N N . LEU A 1 264 ? -12.042 -9.830 7.949 1.00 93.31 264 LEU A N 1
ATOM 2042 C CA . LEU A 1 264 ? -12.964 -10.057 9.071 1.00 93.31 264 LEU A CA 1
ATOM 2043 C C . LEU A 1 264 ? -13.231 -11.550 9.292 1.00 93.31 264 LEU A C 1
ATOM 2045 O O . LEU A 1 264 ? -13.142 -12.033 10.417 1.00 93.31 264 LEU A O 1
ATOM 2049 N N . ASP A 1 265 ? -13.501 -12.297 8.220 1.00 93.44 265 ASP A N 1
ATOM 2050 C CA . ASP A 1 265 ? -13.793 -13.732 8.292 1.00 93.44 265 ASP A CA 1
ATOM 2051 C C . ASP A 1 265 ? -12.577 -14.533 8.786 1.00 93.44 265 ASP A C 1
ATOM 2053 O O . ASP A 1 265 ? -12.710 -15.420 9.630 1.00 93.44 265 ASP A O 1
ATOM 2057 N N . LYS A 1 266 ? -11.370 -14.196 8.308 1.00 91.19 266 LYS A N 1
ATOM 2058 C CA . LYS A 1 266 ? -10.117 -14.813 8.783 1.00 91.19 266 LYS A CA 1
ATOM 2059 C C . LYS A 1 266 ? -9.851 -14.507 10.252 1.00 91.19 266 LYS A C 1
ATOM 2061 O O . LYS A 1 266 ? -9.395 -15.385 10.980 1.00 91.19 266 LYS A O 1
ATOM 2066 N N . HIS A 1 267 ? -10.125 -13.276 10.673 1.00 86.00 267 HIS A N 1
ATOM 2067 C CA . HIS A 1 267 ? -9.936 -12.856 12.054 1.00 86.00 267 HIS A CA 1
ATOM 2068 C C . HIS A 1 267 ? -10.906 -13.587 12.999 1.00 86.00 267 HIS A C 1
ATOM 2070 O O . HIS A 1 267 ? -10.476 -14.164 13.997 1.00 86.00 267 HIS A O 1
ATOM 2076 N N . ALA A 1 268 ? -12.186 -13.686 12.624 1.00 85.44 268 ALA A N 1
ATOM 2077 C CA . ALA A 1 268 ? -13.187 -14.440 13.379 1.00 85.44 268 ALA A CA 1
ATOM 2078 C C . ALA A 1 268 ? -12.832 -15.934 13.505 1.00 85.44 268 ALA A C 1
ATOM 2080 O O . ALA A 1 268 ? -12.970 -16.522 14.579 1.00 85.44 268 ALA A O 1
ATOM 2081 N N . ALA A 1 269 ? -12.321 -16.545 12.430 1.00 85.69 269 ALA A N 1
ATOM 2082 C CA . ALA A 1 269 ? -11.861 -17.931 12.462 1.00 85.69 269 ALA A CA 1
ATOM 2083 C C . ALA A 1 269 ? -10.683 -18.127 13.435 1.00 85.69 269 ALA A C 1
ATOM 2085 O O . ALA A 1 269 ? -10.689 -19.081 14.213 1.00 85.69 269 ALA A O 1
ATOM 2086 N N . ALA A 1 270 ? -9.712 -17.209 13.455 1.00 79.38 270 ALA A N 1
ATOM 2087 C CA . ALA A 1 270 ? -8.563 -17.279 14.360 1.00 79.38 270 ALA A CA 1
ATOM 2088 C C . ALA A 1 270 ? -8.959 -17.172 15.847 1.00 79.38 270 ALA A C 1
ATOM 2090 O O . ALA A 1 270 ? -8.430 -17.919 16.670 1.00 79.38 270 ALA A O 1
ATOM 2091 N N . GLY A 1 271 ? -9.929 -16.314 16.185 1.00 65.88 271 GLY A N 1
ATOM 2092 C CA . GLY A 1 271 ? -10.443 -16.167 17.556 1.00 65.88 271 GLY A CA 1
ATOM 2093 C C . GLY A 1 271 ? -11.274 -17.358 18.057 1.00 65.88 271 GLY A C 1
ATOM 2094 O O . GLY A 1 271 ? -11.369 -17.592 19.259 1.00 65.88 271 GLY A O 1
ATOM 2095 N N . SER A 1 272 ? -11.848 -18.162 17.155 1.00 58.84 272 SER A N 1
ATOM 2096 C CA . SER A 1 272 ? -12.624 -19.355 17.532 1.00 58.84 272 SER A CA 1
ATOM 2097 C C . SER A 1 272 ? -11.764 -20.557 17.959 1.00 58.84 272 SER A C 1
ATOM 2099 O O . SER A 1 272 ? -12.259 -21.462 18.627 1.00 58.84 272 SER A O 1
ATOM 2101 N N . HIS A 1 273 ? -10.466 -20.563 17.633 1.00 53.00 273 HIS A N 1
ATOM 2102 C CA . HIS A 1 273 ? -9.555 -21.667 17.959 1.00 53.00 273 HIS A CA 1
ATOM 2103 C C . HIS A 1 273 ? -8.942 -21.595 19.370 1.00 53.00 273 HIS A C 1
ATOM 2105 O O . HIS A 1 273 ? -8.342 -22.572 19.813 1.00 53.00 273 HIS A O 1
ATOM 2111 N N . THR A 1 274 ? -9.101 -20.489 20.102 1.00 48.62 274 THR A N 1
ATOM 2112 C CA . THR A 1 274 ? -8.504 -20.290 21.439 1.00 48.62 274 THR A CA 1
ATOM 2113 C C . THR A 1 274 ? -9.440 -20.607 22.613 1.00 48.62 274 THR A C 1
ATOM 2115 O O . THR A 1 274 ? -9.009 -20.530 23.759 1.00 48.62 274 THR A O 1
ATOM 2118 N N . THR A 1 275 ? -10.695 -21.013 22.375 1.00 42.38 275 THR A N 1
ATOM 2119 C CA . THR A 1 275 ? -11.711 -21.220 23.437 1.00 42.38 275 THR A CA 1
ATOM 2120 C C . THR A 1 275 ? -12.199 -22.667 23.610 1.00 42.38 275 THR A C 1
ATOM 2122 O O . THR A 1 275 ? -13.253 -22.902 24.195 1.00 42.38 275 THR A O 1
ATOM 2125 N N . GLY A 1 276 ? -11.430 -23.667 23.165 1.00 40.97 276 GLY A N 1
ATOM 2126 C CA . GLY A 1 276 ? -11.789 -25.083 23.320 1.00 40.97 276 GLY A CA 1
ATOM 2127 C C . GLY A 1 276 ? -10.674 -25.933 23.925 1.00 40.97 276 GLY A C 1
ATOM 2128 O O . GLY A 1 276 ? -9.913 -26.537 23.177 1.00 40.97 276 GLY A O 1
ATOM 2129 N N . GLY A 1 277 ? -10.600 -26.025 25.259 1.00 38.19 277 GLY A N 1
ATOM 2130 C CA . GLY A 1 277 ? -9.785 -27.054 25.917 1.00 38.19 277 GLY A CA 1
ATOM 2131 C C . GLY A 1 277 ? -9.283 -26.737 27.325 1.00 38.19 277 GLY A C 1
ATOM 2132 O O . GLY A 1 277 ? -8.088 -26.555 27.516 1.00 38.19 277 GLY A O 1
ATOM 2133 N N . SER A 1 278 ? -10.164 -26.760 28.326 1.00 33.06 278 SER A N 1
ATOM 2134 C CA . SER A 1 278 ? -9.775 -27.116 29.699 1.00 33.06 278 SER A CA 1
ATOM 2135 C C . SER A 1 278 ? -10.977 -27.719 30.427 1.00 33.06 278 SER A C 1
ATOM 2137 O O . SER A 1 278 ? -11.673 -27.052 31.189 1.00 33.06 278 SER A O 1
ATOM 2139 N N . SER A 1 279 ? -11.267 -28.987 30.141 1.00 36.06 279 SER A N 1
ATOM 2140 C CA . SER A 1 279 ? -12.034 -29.825 31.059 1.00 36.06 279 SER A CA 1
ATOM 2141 C C . SER A 1 279 ? -11.149 -30.117 32.270 1.00 36.06 279 SER A C 1
ATOM 2143 O O . SER A 1 279 ? -10.110 -30.759 32.132 1.00 36.06 279 SER A O 1
ATOM 2145 N N . GLU A 1 280 ? -11.542 -29.598 33.431 1.00 35.25 280 GLU A N 1
ATOM 2146 C CA . GLU A 1 280 ? -10.943 -29.908 34.727 1.00 35.25 280 GLU A CA 1
ATOM 2147 C C . GLU A 1 280 ? -11.036 -31.417 35.004 1.00 35.25 280 GLU A C 1
ATOM 2149 O O . GLU A 1 280 ? -12.116 -31.954 35.245 1.00 35.25 280 GLU A O 1
ATOM 2154 N N . GLU A 1 281 ? -9.895 -32.106 35.000 1.00 31.34 281 GLU A N 1
ATOM 2155 C CA . GLU A 1 281 ? -9.751 -33.412 35.641 1.00 31.34 281 GLU A CA 1
ATOM 2156 C C . GLU A 1 281 ? -9.441 -33.181 37.124 1.00 31.34 281 GLU A C 1
ATOM 2158 O O . GLU A 1 281 ? -8.339 -32.790 37.515 1.00 31.34 281 GLU A O 1
ATOM 2163 N N . THR A 1 282 ? -10.446 -33.386 37.972 1.00 32.94 282 THR A N 1
ATOM 2164 C CA . THR A 1 282 ? -10.302 -33.346 39.427 1.00 32.94 282 THR A CA 1
ATOM 2165 C C . THR A 1 282 ? -9.543 -34.596 39.884 1.00 32.94 282 THR A C 1
ATOM 2167 O O . THR A 1 282 ? -10.120 -35.672 40.027 1.00 32.94 282 THR A O 1
ATOM 2170 N N . VAL A 1 283 ? -8.234 -34.478 40.118 1.00 34.78 283 VAL A N 1
ATOM 2171 C CA . VAL A 1 283 ? -7.439 -35.548 40.741 1.00 34.78 283 VAL A CA 1
ATOM 2172 C C . VAL A 1 283 ? -7.720 -35.556 42.245 1.00 34.78 283 VAL A C 1
ATOM 2174 O O . VAL A 1 283 ? -7.276 -34.684 42.991 1.00 34.78 283 VAL A O 1
ATOM 2177 N N . GLY A 1 284 ? -8.490 -36.549 42.692 1.00 32.28 284 GLY A N 1
ATOM 2178 C CA . GLY A 1 284 ? -8.740 -36.818 44.105 1.00 32.28 284 GLY A CA 1
ATOM 2179 C C . GLY A 1 284 ? -7.471 -37.281 44.825 1.00 32.28 284 GLY A C 1
ATOM 2180 O O . GLY A 1 284 ? -6.873 -38.293 44.468 1.00 32.28 284 GLY A O 1
ATOM 2181 N N . VAL A 1 285 ? -7.072 -36.552 45.867 1.00 35.00 285 VAL A N 1
ATOM 2182 C CA . VAL A 1 285 ? -5.950 -36.914 46.743 1.00 35.00 285 VAL A CA 1
ATOM 2183 C C . VAL A 1 285 ? -6.460 -37.812 47.875 1.00 35.00 285 VAL A C 1
ATOM 2185 O O . VAL A 1 285 ? -7.089 -37.344 48.825 1.00 35.00 285 VAL A O 1
ATOM 2188 N N . CYS A 1 286 ? -6.172 -39.113 47.798 1.00 36.72 286 CYS A N 1
ATOM 2189 C CA . CYS A 1 286 ? -6.322 -40.037 48.923 1.00 36.72 286 CYS A CA 1
ATOM 2190 C C . CYS A 1 286 ? -5.156 -39.866 49.911 1.00 36.72 286 CYS A C 1
ATOM 2192 O O . CYS A 1 286 ? -3.997 -40.049 49.550 1.00 36.72 286 CYS A O 1
ATOM 2194 N N . HIS A 1 287 ? -5.470 -39.557 51.171 1.00 39.03 287 HIS A N 1
ATOM 2195 C CA . HIS A 1 287 ? -4.524 -39.647 52.288 1.00 39.03 287 HIS A CA 1
ATOM 2196 C C . HIS A 1 287 ? -4.432 -41.100 52.780 1.00 39.03 287 HIS A C 1
ATOM 2198 O O . HIS A 1 287 ? -5.485 -41.716 52.984 1.00 39.03 287 HIS A O 1
ATOM 2204 N N . PRO A 1 288 ? -3.239 -41.646 53.071 1.00 41.38 288 PRO A N 1
ATOM 2205 C CA . PRO A 1 288 ? -3.138 -42.838 53.890 1.00 41.38 288 PRO A CA 1
ATOM 2206 C C . PRO A 1 288 ? -3.211 -42.460 55.373 1.00 41.38 288 PRO A C 1
ATOM 2208 O O . PRO A 1 288 ? -2.588 -41.506 55.839 1.00 41.38 288 PRO A O 1
ATOM 2211 N N . ARG A 1 289 ? -4.024 -43.223 56.105 1.00 39.59 289 ARG A N 1
ATOM 2212 C CA . ARG A 1 289 ? -3.994 -43.292 57.565 1.00 39.59 289 ARG A CA 1
ATOM 2213 C C . ARG A 1 289 ? -2.781 -44.114 58.011 1.00 39.59 289 ARG A C 1
ATOM 2215 O O . ARG A 1 289 ? -2.486 -45.122 57.371 1.00 39.59 289 ARG A O 1
ATOM 2222 N N . SER A 1 290 ? -2.268 -43.712 59.179 1.00 43.53 290 SER A N 1
ATOM 2223 C CA . SER A 1 290 ? -1.267 -44.356 60.049 1.00 43.53 290 SER A CA 1
ATOM 2224 C C . SER A 1 290 ? 0.189 -44.034 59.745 1.00 43.53 290 SER A C 1
ATOM 2226 O O . SER A 1 290 ? 0.697 -44.454 58.688 1.00 43.53 290 SER A O 1
#

InterPro domains:
  IPR008656 Inositol-tetrakisphosphate 1-kinase [PIRSF038186] (23-268)
  IPR008656 Inositol-tetrakisphosphate 1-kinase [PTHR14217] (19-171)
  IPR040464 Inositol 1,3,4-trisphosphate 5/6-kinase, ATP-grasp domain [PF05770] (168-261)
  IPR041429 Inositol-tetrakisphosphate 1-kinase, N-terminal [PF17927] (22-111)

Sequence (290 aa):
MDRPSVRVCGPSAAGVRMSERRVGCWLSDKKRRRMNLDAFIRFCAHHGVEVVKIDLTQPLGPQGPFDIILHKLSDVIVEAEHDSQSQQLLDNFQSYVSAHPDTVLLDPLPAMAKLLDRFISGRIMSQLNSSLRDWRICSPPCLEVHSGSDLSSIQQAVIRQGLTFPLNRKTIFFNSQKVSKPESNSNLTSVDEHMVDPPSPSSDAVAALVKELRAQLGMALFGVDVIVNIGTHALTVIDINIFPGYEGMPQFFSSLLSHIQSVLDKHAAAGSHTTGGSSEETVGVCHPRS

pLDDT: mean 81.48, std 19.2, range [31.34, 98.44]

Secondary structure (DSSP, 8-state):
-PPP-----PPP--------EEEEEE--HHHHHHTTHHHHHHHHHTTTEEEEE--TTS-SGGG---SEEEE--HHHHHHTTT-HHHHHHHHHHHHHHHH-TTSEEES-HHHHHHHHSHHHHHHHHHHHHHHH--TTEE--------TT--HHHHHHHHHHTTPPP-TTS------HHHHSSTT---TTTPPPTTPPPPPPPPHHHHHHHHHHHHHHH--SSEEEEEEE-TTT--EEEEEEEES---TT-TTHHHHHHHHHHHHHHHHHHHHHTTS----------PPPP-